Protein AF-A0A180GMJ9-F1 (afdb_monomer)

Mean predicted aligned error: 11.42 Å

Nearest PDB structures (foldseek):
  3j80-assembly1_R  TM=2.665E-01  e=9.545E+00  Kluyveromyces lactis
  8j07-assembly1_i8  TM=1.991E-01  e=8.159E+00  Homo sapiens

Foldseek 3Di:
DADDDDPVLLVLCCVQFFDPAFDDLLQAQVSLVVLLVVLCVLLVHDDDDFDAQDPCCNVSCNSTGATDPDPVSVVSDDDLVCLVPDDPPPDDPDDDDVLLLVLQCRRDVSPPNCNVPVVSNLVCCVVPVVSVNSVSVNSSSSVVSSVVSLVQLPDPSSVVSVVVVVVVVVPDPDPDPPPCPVVVVVNVVSSVVSVVVVVPPDDPPPD

Structure (mmCIF, N/CA/C/O backbone):
data_AF-A0A180GMJ9-F1
#
_entry.id   AF-A0A180GMJ9-F1
#
loop_
_atom_site.group_PDB
_atom_site.id
_atom_site.type_symbol
_atom_site.label_atom_id
_atom_site.label_alt_id
_atom_site.label_comp_id
_atom_site.label_asym_id
_atom_site.label_entity_id
_atom_site.label_seq_id
_atom_site.pdbx_PDB_ins_code
_atom_site.Cartn_x
_atom_site.Cartn_y
_atom_site.Cartn_z
_atom_site.occupancy
_atom_site.B_iso_or_equiv
_atom_site.auth_seq_id
_atom_site.auth_comp_id
_atom_site.auth_asym_id
_atom_site.auth_atom_id
_atom_site.pdbx_PDB_model_num
ATOM 1 N N . MET A 1 1 ? 15.245 8.000 6.117 1.00 43.88 1 MET A N 1
ATOM 2 C CA . MET A 1 1 ? 15.611 9.147 5.248 1.00 43.88 1 MET A CA 1
ATOM 3 C C . MET A 1 1 ? 14.418 9.435 4.360 1.00 43.88 1 MET A C 1
ATOM 5 O O . MET A 1 1 ? 13.845 8.477 3.860 1.00 43.88 1 MET A O 1
ATOM 9 N N . ALA A 1 2 ? 14.013 10.697 4.207 1.00 56.25 2 ALA A N 1
ATOM 10 C CA . ALA A 1 2 ? 12.934 11.041 3.284 1.00 56.25 2 ALA A CA 1
ATOM 11 C C . ALA A 1 2 ? 13.336 10.625 1.858 1.00 56.25 2 ALA A C 1
ATOM 13 O O . ALA A 1 2 ? 14.461 10.887 1.434 1.00 56.25 2 ALA A O 1
ATOM 14 N N . ILE A 1 3 ? 12.455 9.908 1.161 1.00 69.88 3 ILE A N 1
ATOM 15 C CA . ILE A 1 3 ? 12.673 9.534 -0.235 1.00 69.88 3 ILE A CA 1
ATOM 16 C C . ILE A 1 3 ? 12.395 10.784 -1.073 1.00 69.88 3 ILE A C 1
ATOM 18 O O . ILE A 1 3 ? 11.254 11.238 -1.140 1.00 69.88 3 ILE A O 1
ATOM 22 N N . ASP A 1 4 ? 13.431 11.343 -1.696 1.00 81.50 4 ASP A N 1
ATOM 23 C CA . ASP A 1 4 ? 13.271 12.461 -2.625 1.00 81.50 4 ASP A CA 1
ATOM 24 C C . ASP A 1 4 ? 12.783 11.949 -3.991 1.00 81.50 4 ASP A C 1
ATOM 26 O O . ASP A 1 4 ? 13.368 11.029 -4.585 1.00 81.50 4 ASP A O 1
ATOM 30 N N . TRP A 1 5 ? 11.699 12.565 -4.472 1.00 88.75 5 TRP A N 1
ATOM 31 C CA . TRP A 1 5 ? 11.017 12.254 -5.728 1.00 88.75 5 TRP A CA 1
ATOM 32 C C . TRP A 1 5 ? 11.150 13.415 -6.717 1.00 88.75 5 TRP A C 1
ATOM 34 O O . TRP A 1 5 ? 10.797 14.552 -6.401 1.00 88.75 5 TRP A O 1
ATOM 44 N N . SER A 1 6 ? 11.606 13.137 -7.936 1.00 89.81 6 SER A N 1
ATOM 45 C CA . SER A 1 6 ? 11.549 14.102 -9.037 1.00 89.81 6 SER A CA 1
ATOM 46 C C . SER A 1 6 ? 10.165 14.122 -9.691 1.00 89.81 6 SER A C 1
ATOM 48 O O . SER A 1 6 ? 9.411 13.144 -9.668 1.00 89.81 6 SER A O 1
ATOM 50 N N . LYS A 1 7 ? 9.822 15.254 -10.314 1.00 88.69 7 LYS A N 1
ATOM 51 C CA . LYS A 1 7 ? 8.554 15.395 -11.045 1.00 88.69 7 LYS A CA 1
ATOM 52 C C . LYS A 1 7 ? 8.497 14.429 -12.225 1.00 88.69 7 LYS A C 1
ATOM 54 O O . LYS A 1 7 ? 7.448 13.850 -12.492 1.00 88.69 7 LYS A O 1
ATOM 59 N N . GLU A 1 8 ? 9.620 14.239 -12.905 1.00 89.12 8 GLU A N 1
ATOM 60 C CA . GLU A 1 8 ? 9.762 13.358 -14.057 1.00 89.12 8 GLU A CA 1
ATOM 61 C C . GLU A 1 8 ? 9.526 11.892 -13.676 1.00 89.12 8 GLU A C 1
ATOM 63 O O . GLU A 1 8 ? 8.764 11.214 -14.365 1.00 89.12 8 GLU A O 1
ATOM 68 N N . GLU A 1 9 ? 10.097 11.422 -12.559 1.00 90.25 9 GLU A N 1
ATOM 69 C CA . GLU A 1 9 ? 9.842 10.074 -12.027 1.00 90.25 9 GLU A CA 1
ATOM 70 C C . GLU A 1 9 ? 8.346 9.864 -11.756 1.00 90.25 9 GLU A C 1
ATOM 72 O O . GLU A 1 9 ? 7.766 8.873 -12.199 1.00 90.25 9 GLU A O 1
ATOM 77 N N . ILE A 1 10 ? 7.690 10.822 -11.092 1.00 90.62 10 ILE A N 1
ATOM 78 C CA . ILE A 1 10 ? 6.253 10.741 -10.793 1.00 90.62 10 ILE A CA 1
ATOM 79 C C . ILE A 1 10 ? 5.420 10.699 -12.080 1.00 90.62 10 ILE A C 1
ATOM 81 O O . ILE A 1 10 ? 4.497 9.892 -12.190 1.00 90.62 10 ILE A O 1
ATOM 85 N N . ILE A 1 11 ? 5.730 11.540 -13.070 1.00 88.12 11 ILE A N 1
ATOM 86 C CA . ILE A 1 11 ? 5.011 11.564 -14.354 1.00 88.12 11 ILE A CA 1
ATOM 87 C C . ILE A 1 11 ? 5.156 10.222 -15.080 1.00 88.12 11 ILE A C 1
ATOM 89 O O . ILE A 1 11 ? 4.164 9.688 -15.581 1.00 88.12 11 ILE A O 1
ATOM 93 N N . GLN A 1 12 ? 6.367 9.661 -15.114 1.00 86.75 12 GLN A N 1
ATOM 94 C CA . GLN A 1 12 ? 6.623 8.358 -15.730 1.00 86.75 12 GLN A CA 1
ATOM 95 C C . GLN A 1 12 ? 5.847 7.246 -15.024 1.00 86.75 12 GLN A C 1
ATOM 97 O O . GLN A 1 12 ? 5.165 6.469 -15.691 1.00 86.75 12 GLN A O 1
ATOM 102 N N . LEU A 1 13 ? 5.884 7.207 -13.689 1.00 90.69 13 LEU A N 1
ATOM 103 C CA . LEU A 1 13 ? 5.136 6.225 -12.909 1.00 90.69 13 LEU A CA 1
ATOM 104 C C . LEU A 1 13 ? 3.632 6.354 -13.137 1.00 90.69 13 LEU A C 1
ATOM 106 O O . LEU A 1 13 ? 2.976 5.348 -13.374 1.00 90.69 13 LEU A O 1
ATOM 110 N N . ARG A 1 14 ? 3.072 7.568 -13.156 1.00 89.38 14 ARG A N 1
ATOM 111 C CA . ARG A 1 14 ? 1.637 7.765 -13.428 1.00 89.38 14 ARG A CA 1
ATOM 112 C C . ARG A 1 14 ? 1.247 7.273 -14.816 1.00 89.38 14 ARG A C 1
ATOM 114 O O . ARG A 1 14 ? 0.215 6.632 -14.966 1.00 89.38 14 ARG A O 1
ATOM 121 N N . ALA A 1 15 ? 2.085 7.516 -15.819 1.00 85.31 15 ALA A N 1
ATOM 122 C CA . ALA A 1 15 ? 1.828 7.083 -17.190 1.00 85.31 15 ALA A CA 1
ATOM 123 C C . ALA A 1 15 ? 1.861 5.555 -17.381 1.00 85.31 15 ALA A C 1
ATOM 125 O O . ALA A 1 15 ? 1.470 5.071 -18.447 1.00 85.31 15 ALA A O 1
ATOM 126 N N . VAL A 1 16 ? 2.381 4.810 -16.403 1.00 86.50 16 VAL A N 1
ATOM 127 C CA . VAL A 1 16 ? 2.528 3.351 -16.460 1.00 86.50 16 VAL A CA 1
ATOM 128 C C . VAL A 1 16 ? 1.632 2.656 -15.443 1.00 86.50 16 VAL A C 1
ATOM 130 O O . VAL A 1 16 ? 1.055 1.630 -15.759 1.00 86.50 16 VAL A O 1
ATOM 133 N N . LEU A 1 17 ? 1.493 3.196 -14.238 1.00 86.31 17 LEU A N 1
ATOM 134 C CA . LEU A 1 17 ? 0.881 2.502 -13.110 1.00 86.31 17 LEU A CA 1
ATOM 135 C C . LEU A 1 17 ? -0.504 3.013 -12.758 1.00 86.31 17 LEU A C 1
ATOM 137 O O . LEU A 1 17 ? -1.242 2.283 -12.120 1.00 86.31 17 LEU A O 1
ATOM 141 N N . LEU A 1 18 ? -0.889 4.222 -13.159 1.00 85.75 18 LEU A N 1
ATOM 142 C CA . LEU A 1 18 ? -2.161 4.784 -12.719 1.00 85.75 18 LEU A CA 1
ATOM 143 C C . LEU A 1 18 ? -3.306 4.302 -13.616 1.00 85.75 18 LEU A C 1
ATOM 145 O O . LEU A 1 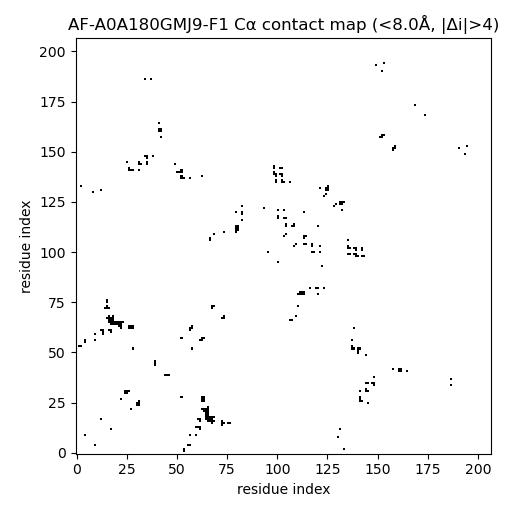18 ? -3.296 4.522 -14.829 1.00 85.75 18 LEU A O 1
ATOM 149 N N . THR A 1 19 ? -4.300 3.654 -13.015 1.00 83.88 19 THR A N 1
ATOM 150 C CA . THR A 1 19 ? -5.609 3.423 -13.638 1.00 83.88 19 THR A CA 1
ATOM 151 C C . THR A 1 19 ? -6.634 4.455 -13.157 1.00 83.88 19 THR A C 1
ATOM 153 O O . THR A 1 19 ? -6.334 5.285 -12.308 1.00 83.88 19 THR A O 1
ATOM 156 N N . GLN A 1 20 ? -7.841 4.439 -13.725 1.00 83.38 20 GLN A N 1
ATOM 157 C CA . GLN A 1 20 ? -8.950 5.319 -13.316 1.00 83.38 20 GLN A CA 1
ATOM 158 C C . GLN A 1 20 ? -9.836 4.710 -12.217 1.00 83.38 20 GLN A C 1
ATOM 160 O O . GLN A 1 20 ? -10.857 5.289 -11.866 1.00 83.38 20 GLN A O 1
ATOM 165 N N . ILE A 1 21 ? -9.481 3.524 -11.725 1.00 85.25 21 ILE A N 1
ATOM 166 C CA . ILE A 1 21 ? -10.222 2.803 -10.689 1.00 85.25 21 ILE A CA 1
ATOM 167 C C . ILE A 1 21 ? -9.501 3.020 -9.367 1.00 85.25 21 ILE A C 1
ATOM 169 O O . ILE A 1 21 ? -8.290 2.784 -9.287 1.00 85.25 21 ILE A O 1
ATOM 173 N N . ASP A 1 22 ? -10.251 3.470 -8.368 1.00 86.06 22 ASP A N 1
ATOM 174 C CA . ASP A 1 22 ? -9.745 3.680 -7.017 1.00 86.06 22 ASP A CA 1
ATOM 175 C C . ASP A 1 22 ? -9.206 2.370 -6.429 1.00 86.06 22 ASP A C 1
ATOM 177 O O . ASP A 1 22 ? -9.711 1.278 -6.707 1.00 86.06 22 ASP A O 1
ATOM 181 N N . ILE A 1 23 ? -8.157 2.490 -5.623 1.00 84.50 23 ILE A N 1
ATOM 182 C CA . ILE A 1 23 ? -7.614 1.382 -4.848 1.00 84.50 23 ILE A CA 1
ATOM 183 C C . ILE A 1 23 ? -8.636 0.930 -3.803 1.00 84.50 23 ILE A C 1
ATOM 185 O O . ILE A 1 23 ? -9.429 1.730 -3.302 1.00 84.50 23 ILE A O 1
ATOM 189 N N . LEU A 1 24 ? -8.616 -0.356 -3.449 1.00 81.69 24 LEU A N 1
ATOM 190 C CA . LEU A 1 24 ? -9.408 -0.840 -2.315 1.00 81.69 24 LEU A CA 1
ATOM 191 C C . LEU A 1 24 ? -9.092 -0.018 -1.054 1.00 81.69 24 LEU A C 1
ATOM 193 O O . LEU A 1 24 ? -7.946 0.371 -0.849 1.00 81.69 24 LEU A O 1
ATOM 197 N N . ALA A 1 25 ? -10.078 0.216 -0.184 1.00 76.31 25 ALA A N 1
ATOM 198 C CA . ALA A 1 25 ? -9.908 1.048 1.018 1.00 76.31 25 ALA A CA 1
ATOM 199 C C . ALA A 1 25 ? -8.761 0.566 1.937 1.00 76.31 25 ALA A C 1
ATOM 201 O O . ALA A 1 25 ? -8.101 1.353 2.611 1.00 76.31 25 ALA A O 1
ATOM 202 N N . ASP A 1 26 ? -8.470 -0.730 1.921 1.00 76.75 26 ASP A N 1
ATOM 203 C CA . ASP A 1 26 ? -7.354 -1.396 2.606 1.00 76.75 26 ASP A CA 1
ATOM 204 C C . ASP A 1 26 ? -6.009 -0.841 2.124 1.00 76.75 26 ASP A C 1
ATOM 206 O O . ASP A 1 26 ? -5.085 -0.625 2.908 1.00 76.75 26 ASP A O 1
ATOM 210 N N . TRP A 1 27 ? -5.977 -0.612 0.813 1.00 83.25 27 TRP A N 1
ATOM 211 C CA . TRP A 1 27 ? -4.981 0.003 -0.058 1.00 83.25 27 TRP A CA 1
ATOM 212 C C . TRP A 1 27 ? -4.624 1.444 0.251 1.00 83.25 27 TRP A C 1
ATOM 214 O O . TRP A 1 27 ? -3.486 1.889 0.086 1.00 83.25 27 TRP A O 1
ATOM 224 N N . ASP A 1 28 ? -5.651 2.194 0.628 1.00 87.50 28 ASP A N 1
ATOM 225 C CA . ASP A 1 28 ? -5.572 3.637 0.691 1.00 87.50 28 ASP A CA 1
ATOM 226 C C . ASP A 1 28 ? -4.932 4.093 2.003 1.00 87.50 28 ASP A C 1
ATOM 228 O O . ASP A 1 28 ? -5.338 3.716 3.108 1.00 87.50 28 ASP A O 1
ATOM 232 N N . TRP A 1 29 ? -3.928 4.959 1.871 1.00 89.88 29 TRP A N 1
ATOM 233 C CA . TRP A 1 29 ? -3.190 5.483 3.011 1.00 89.88 29 TRP A CA 1
ATOM 234 C C . TRP A 1 29 ? -4.083 6.237 3.998 1.00 89.88 29 TRP A C 1
ATOM 236 O O . TRP A 1 29 ? -3.945 6.055 5.206 1.00 89.88 29 TRP A O 1
ATOM 246 N N . ASN A 1 30 ? -4.991 7.085 3.510 1.00 87.94 30 ASN A N 1
ATOM 247 C CA . ASN A 1 30 ? -5.803 7.926 4.387 1.00 87.94 30 ASN A CA 1
ATOM 248 C C . ASN A 1 30 ? -6.784 7.080 5.196 1.00 87.94 30 ASN A C 1
ATOM 250 O O . ASN A 1 30 ? -6.973 7.339 6.385 1.00 87.94 30 ASN A O 1
ATOM 254 N N . HIS A 1 31 ? -7.343 6.041 4.578 1.00 86.38 31 HIS A N 1
ATOM 255 C CA . HIS A 1 31 ? -8.176 5.064 5.270 1.00 86.38 31 HIS A CA 1
ATOM 256 C C . HIS A 1 31 ? -7.359 4.277 6.299 1.00 86.38 31 HIS A C 1
ATOM 258 O O . HIS A 1 31 ? -7.722 4.268 7.469 1.00 86.38 31 HIS A O 1
ATOM 264 N N . ALA A 1 32 ? -6.203 3.716 5.924 1.00 88.00 32 ALA A N 1
ATOM 265 C CA . ALA A 1 32 ? -5.348 2.973 6.857 1.00 88.00 32 ALA A CA 1
ATOM 266 C C . ALA A 1 32 ? -4.937 3.816 8.074 1.00 88.00 32 ALA A C 1
ATOM 268 O O . ALA A 1 32 ? -4.985 3.357 9.217 1.00 88.00 32 ALA A O 1
ATOM 269 N N . LYS A 1 33 ? -4.596 5.083 7.825 1.00 88.56 33 LYS A N 1
ATOM 270 C CA . LYS A 1 33 ? -4.273 6.082 8.843 1.00 88.56 33 LYS A CA 1
ATOM 271 C C . LYS A 1 33 ? -5.444 6.332 9.794 1.00 88.56 33 LYS A C 1
ATOM 273 O O . LYS A 1 33 ? -5.260 6.386 11.012 1.00 88.56 33 LYS A O 1
ATOM 278 N N . GLN A 1 34 ? -6.639 6.521 9.239 1.00 86.31 34 GLN A N 1
ATOM 279 C CA . GLN A 1 34 ? -7.854 6.771 10.005 1.00 86.31 34 GLN A CA 1
ATOM 280 C C . GLN A 1 34 ? -8.246 5.553 10.845 1.00 86.31 34 GLN A C 1
ATOM 282 O O . GLN A 1 34 ? -8.572 5.714 12.020 1.00 86.31 34 GLN A O 1
ATOM 287 N N . ASP A 1 35 ? -8.152 4.357 10.275 1.00 85.19 35 ASP A N 1
ATOM 288 C CA . ASP A 1 35 ? -8.502 3.105 10.940 1.00 85.19 35 ASP A CA 1
ATOM 289 C C . ASP A 1 35 ? -7.583 2.843 12.136 1.00 85.19 35 ASP A C 1
ATOM 291 O O . ASP A 1 35 ? -8.062 2.592 13.242 1.00 85.19 35 ASP A O 1
ATOM 295 N N . LEU A 1 36 ? -6.266 3.008 11.957 1.00 86.25 36 LEU A N 1
ATOM 296 C CA . LEU A 1 36 ? -5.302 2.879 13.052 1.00 86.25 36 LEU A CA 1
ATOM 297 C C . LEU A 1 36 ? -5.574 3.898 14.161 1.00 86.25 36 LEU A C 1
ATOM 299 O O . LEU A 1 36 ? -5.488 3.555 15.337 1.00 86.25 36 LEU A O 1
ATOM 303 N N . LYS A 1 37 ? -5.933 5.138 13.806 1.00 84.69 37 LYS A N 1
ATOM 304 C CA . LYS A 1 37 ? -6.292 6.164 14.791 1.00 84.69 37 LYS A CA 1
ATOM 305 C C . LYS A 1 37 ? -7.530 5.764 15.596 1.00 84.69 37 LYS A C 1
ATOM 307 O O . LYS A 1 37 ? -7.500 5.847 16.816 1.00 84.69 37 LYS A O 1
ATOM 312 N N . ILE A 1 38 ? -8.595 5.320 14.928 1.00 82.69 38 ILE A N 1
ATOM 313 C CA . ILE A 1 38 ? -9.835 4.901 15.596 1.00 82.69 38 ILE A CA 1
ATOM 314 C C . ILE A 1 38 ? -9.553 3.748 16.564 1.00 82.69 38 ILE A C 1
ATOM 316 O O . ILE A 1 38 ? -9.971 3.796 17.719 1.00 82.69 38 ILE A O 1
ATOM 320 N N . ILE A 1 39 ? -8.809 2.736 16.117 1.00 82.12 39 ILE A N 1
ATOM 321 C CA . ILE A 1 39 ? -8.465 1.575 16.946 1.00 82.12 39 ILE A CA 1
ATOM 322 C C . ILE A 1 39 ? -7.599 1.992 18.135 1.00 82.12 39 ILE A C 1
ATOM 324 O O . ILE A 1 39 ? -7.856 1.566 19.259 1.00 82.12 39 ILE A O 1
ATOM 328 N N . ALA A 1 40 ? -6.607 2.853 17.912 1.00 84.81 40 ALA A N 1
ATOM 329 C CA . ALA A 1 40 ? -5.770 3.384 18.978 1.00 84.81 40 ALA A CA 1
ATOM 330 C C . ALA A 1 40 ? -6.583 4.132 20.038 1.00 84.81 40 ALA A C 1
ATOM 332 O O . ALA A 1 40 ? -6.372 3.911 21.228 1.00 84.81 40 ALA A O 1
ATOM 333 N N . ASP A 1 41 ? -7.528 4.971 19.607 1.00 82.44 41 ASP A N 1
ATOM 334 C CA . ASP A 1 41 ? -8.388 5.746 20.498 1.00 82.44 41 ASP A CA 1
ATOM 335 C C . ASP A 1 41 ? -9.283 4.819 21.344 1.00 82.44 41 ASP A C 1
ATOM 337 O O . ASP A 1 41 ? -9.361 4.990 22.560 1.00 82.44 41 ASP A O 1
ATOM 341 N N . ILE A 1 42 ? -9.904 3.795 20.738 1.00 78.25 42 ILE A N 1
ATOM 342 C CA . ILE A 1 42 ? -10.760 2.830 21.459 1.00 78.25 42 ILE A CA 1
ATOM 343 C C . ILE A 1 42 ? -9.951 1.996 22.460 1.00 78.25 42 ILE A C 1
ATOM 345 O O . ILE A 1 42 ? -10.410 1.723 23.570 1.00 78.25 42 ILE A O 1
ATOM 349 N N . LEU A 1 43 ? -8.745 1.580 22.074 1.00 80.62 43 LEU A N 1
ATOM 350 C CA . LEU A 1 43 ? -7.869 0.766 22.915 1.00 80.62 43 LEU A CA 1
ATOM 351 C C . LEU A 1 43 ? -7.044 1.598 23.911 1.00 80.62 43 LEU A C 1
ATOM 353 O O . LEU A 1 43 ? -6.273 1.024 24.679 1.00 80.62 43 LEU A O 1
ATOM 357 N N . GLU A 1 44 ? -7.202 2.927 23.915 1.00 82.56 44 GLU A N 1
ATOM 358 C CA . GLU A 1 44 ? -6.419 3.875 24.720 1.00 82.56 44 GLU A CA 1
ATOM 359 C C . GLU A 1 44 ? -4.897 3.708 24.520 1.00 82.56 44 GLU A C 1
ATOM 361 O O . GLU A 1 44 ? -4.087 3.897 25.433 1.00 82.56 44 GLU A O 1
ATOM 366 N N . LEU A 1 45 ? -4.494 3.341 23.302 1.00 81.12 45 LEU A N 1
ATOM 367 C CA . LEU A 1 45 ? -3.106 3.092 22.942 1.00 81.12 45 LEU A CA 1
ATOM 368 C C . LEU A 1 45 ? -2.428 4.367 22.455 1.00 81.12 45 LEU A C 1
ATOM 370 O O . LEU A 1 45 ? -2.924 5.097 21.598 1.00 81.12 45 LEU A O 1
ATOM 374 N N . LYS A 1 46 ? -1.205 4.583 22.938 1.00 79.56 46 LYS A 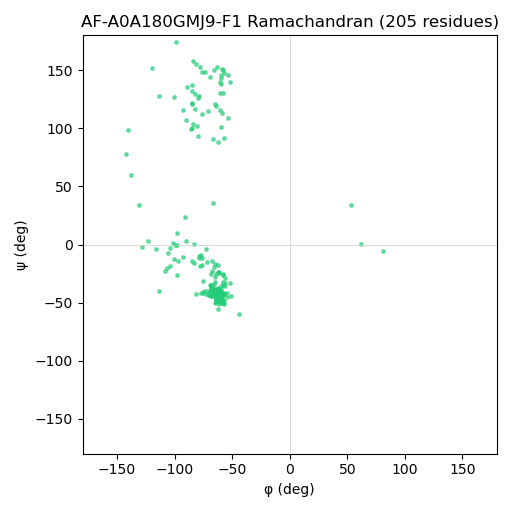N 1
ATOM 375 C CA . LYS A 1 46 ? -0.277 5.514 22.299 1.00 79.56 46 LYS A CA 1
ATOM 376 C C . LYS A 1 46 ? 0.425 4.782 21.167 1.00 79.56 46 LYS A C 1
ATOM 378 O O . LYS A 1 46 ? 1.326 3.988 21.416 1.00 79.56 46 LYS A O 1
ATOM 383 N N . VAL A 1 47 ? 0.007 5.053 19.939 1.00 72.75 47 VAL A N 1
ATOM 384 C CA . VAL A 1 47 ? 0.704 4.557 18.751 1.00 72.75 47 VAL A CA 1
ATOM 385 C C . VAL A 1 47 ? 1.916 5.446 18.503 1.00 72.75 47 VAL A C 1
ATOM 387 O O . VAL A 1 47 ? 1.795 6.672 18.443 1.00 72.75 47 VAL A O 1
ATOM 390 N N . GLU A 1 48 ? 3.093 4.833 18.399 1.00 73.44 48 GLU A N 1
ATOM 391 C CA . GLU A 1 48 ? 4.300 5.539 17.976 1.00 73.44 48 GLU A CA 1
ATOM 392 C C . GLU A 1 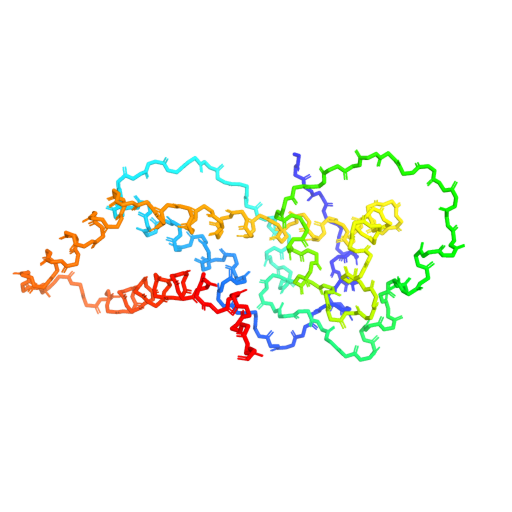48 ? 4.106 6.150 16.578 1.00 73.44 48 GLU A C 1
ATOM 394 O O . GLU A 1 48 ? 3.335 5.625 15.772 1.00 73.44 48 GLU A O 1
ATOM 399 N N . PRO A 1 49 ? 4.781 7.267 16.260 1.00 69.88 49 PRO A N 1
ATOM 400 C CA . PRO A 1 49 ? 4.687 7.855 14.932 1.00 69.88 49 PRO A CA 1
ATOM 401 C C . PRO A 1 49 ? 5.144 6.843 13.872 1.00 69.88 49 PRO A C 1
ATOM 403 O O . PRO A 1 49 ? 6.315 6.476 13.807 1.00 69.88 49 PRO A O 1
ATOM 406 N N . TYR A 1 50 ? 4.205 6.396 13.040 1.00 76.88 50 TYR A N 1
ATOM 407 C CA . TYR A 1 50 ? 4.486 5.559 11.879 1.00 76.88 50 TYR A CA 1
ATOM 408 C C . TYR A 1 50 ? 5.037 6.407 10.731 1.00 76.88 50 TYR A C 1
ATOM 410 O O . TYR A 1 50 ? 4.745 7.599 10.602 1.00 76.88 50 TYR A O 1
ATOM 418 N N . GLU A 1 51 ? 5.840 5.787 9.868 1.00 85.50 51 GLU A N 1
ATOM 419 C CA . GLU A 1 51 ? 6.352 6.469 8.684 1.00 85.50 51 GLU A CA 1
ATOM 420 C C . GLU A 1 51 ? 5.227 6.688 7.674 1.00 85.50 51 GLU A C 1
ATOM 422 O O . GLU A 1 51 ? 4.691 5.738 7.106 1.00 85.50 51 GLU A O 1
ATOM 427 N N . GLU A 1 52 ? 4.888 7.949 7.416 1.00 89.69 52 GLU A N 1
ATOM 428 C CA . GLU A 1 52 ? 3.934 8.287 6.363 1.00 89.69 52 GLU A CA 1
ATOM 429 C C . GLU A 1 52 ? 4.598 8.182 4.978 1.00 89.69 52 GLU A C 1
ATOM 431 O O . GLU A 1 52 ? 5.811 8.430 4.832 1.00 89.69 52 GLU A O 1
ATOM 436 N N . PRO A 1 53 ? 3.837 7.824 3.928 1.00 90.81 53 PRO A N 1
ATOM 437 C CA . PRO A 1 53 ? 4.310 7.974 2.567 1.00 90.81 53 PRO A CA 1
ATOM 438 C C . PRO A 1 53 ? 4.670 9.431 2.266 1.00 90.81 53 PRO A C 1
ATOM 440 O O . PRO A 1 53 ? 4.107 10.361 2.850 1.00 90.81 53 PRO A O 1
ATOM 443 N N . SER A 1 54 ? 5.630 9.654 1.370 1.00 90.75 54 SER A N 1
ATOM 444 C CA . SER A 1 54 ? 6.069 11.021 1.073 1.00 90.75 54 SER A CA 1
ATOM 445 C C . SER A 1 54 ? 4.918 11.902 0.540 1.00 90.75 54 SER A C 1
ATOM 447 O O . SER A 1 54 ? 4.097 11.439 -0.259 1.00 90.75 54 SER A O 1
ATOM 449 N N . PRO A 1 55 ? 4.865 13.204 0.898 1.00 89.12 55 PRO A N 1
ATOM 450 C CA . PRO A 1 55 ? 3.793 14.102 0.448 1.00 89.12 55 PRO A CA 1
ATOM 451 C C . PRO A 1 55 ? 3.669 14.205 -1.080 1.00 89.12 55 PRO A C 1
ATOM 453 O O . PRO A 1 55 ? 2.573 14.374 -1.619 1.00 89.12 55 PRO A O 1
ATOM 456 N N . LEU A 1 56 ? 4.794 14.086 -1.793 1.00 89.88 56 LEU A N 1
ATOM 457 C CA . LEU A 1 56 ? 4.825 14.086 -3.256 1.00 89.88 56 LEU A CA 1
ATOM 458 C C . LEU A 1 56 ? 4.112 12.862 -3.839 1.00 89.88 56 LEU A C 1
ATOM 460 O O . LEU A 1 56 ? 3.358 13.001 -4.798 1.00 89.88 56 LEU A O 1
ATOM 464 N N . ILE A 1 57 ? 4.298 11.683 -3.245 1.00 90.50 57 ILE A N 1
ATOM 465 C CA . ILE A 1 57 ? 3.606 10.472 -3.685 1.00 90.50 57 ILE A CA 1
ATOM 466 C C . ILE A 1 57 ? 2.129 10.507 -3.302 1.00 90.50 57 ILE A C 1
ATOM 468 O O . ILE A 1 57 ? 1.294 10.219 -4.160 1.00 90.50 57 ILE A O 1
ATOM 472 N N . LEU A 1 58 ? 1.788 10.953 -2.091 1.00 89.25 58 LEU A N 1
ATOM 473 C CA . LEU A 1 58 ? 0.390 11.100 -1.669 1.00 89.25 58 LEU A CA 1
ATOM 474 C C . LEU A 1 58 ? -0.399 12.033 -2.601 1.00 89.25 58 LEU A C 1
ATOM 476 O O . LEU A 1 58 ? -1.505 11.708 -3.019 1.00 89.25 58 LEU A O 1
ATOM 480 N N . SER A 1 59 ? 0.192 13.162 -2.999 1.00 88.81 59 SER A N 1
ATOM 481 C CA . SER A 1 59 ? -0.447 14.119 -3.918 1.00 88.81 59 SER A CA 1
ATOM 482 C C . SER A 1 59 ? -0.392 13.712 -5.398 1.00 88.81 59 SER A C 1
ATOM 484 O O . SER A 1 59 ? -1.083 14.303 -6.229 1.00 88.81 59 SER A O 1
ATOM 486 N N . SER A 1 60 ? 0.400 12.698 -5.759 1.00 89.12 60 SER A N 1
ATOM 487 C CA . SER A 1 60 ? 0.537 12.246 -7.150 1.00 89.12 60 SER A CA 1
ATOM 488 C C . SER A 1 60 ? -0.653 11.426 -7.662 1.00 89.12 60 SER A C 1
ATOM 490 O O . SER A 1 60 ? -0.798 11.252 -8.873 1.00 89.12 60 SER A O 1
ATOM 492 N N . GLY A 1 61 ? -1.479 10.897 -6.755 1.00 87.06 61 GLY A N 1
ATOM 493 C CA . GLY A 1 61 ? -2.538 9.932 -7.052 1.00 87.06 61 GLY A CA 1
ATOM 494 C C . GLY A 1 61 ? -2.051 8.486 -7.198 1.00 87.06 61 GLY A C 1
ATOM 495 O O . GLY A 1 61 ? -2.875 7.588 -7.293 1.00 87.06 61 GLY A O 1
ATOM 496 N N . LEU A 1 62 ? -0.739 8.215 -7.173 1.00 88.62 62 LEU A N 1
ATOM 497 C CA . LEU A 1 62 ? -0.212 6.848 -7.308 1.00 88.62 62 LEU A CA 1
ATOM 498 C C . LEU A 1 62 ? -0.674 5.897 -6.198 1.00 88.62 62 LEU A C 1
ATOM 500 O O . LEU A 1 62 ? -0.688 4.702 -6.440 1.00 88.62 62 LEU A O 1
ATOM 504 N N . MET A 1 63 ? -1.046 6.408 -5.020 1.00 88.12 63 MET A N 1
ATOM 505 C CA . MET A 1 63 ? -1.532 5.607 -3.884 1.00 88.12 63 MET A CA 1
ATOM 506 C C . MET A 1 63 ? -3.057 5.556 -3.763 1.00 88.12 63 MET A C 1
ATOM 508 O O . MET A 1 63 ? -3.566 4.943 -2.835 1.00 88.12 63 MET A O 1
ATOM 512 N N . THR A 1 64 ? -3.777 6.225 -4.663 1.00 88.12 64 THR A N 1
ATOM 513 C CA . THR A 1 64 ? -5.245 6.319 -4.623 1.00 88.12 64 THR A CA 1
ATOM 514 C C . THR A 1 64 ? -5.895 5.419 -5.668 1.00 88.12 64 THR A C 1
ATOM 516 O O . THR A 1 64 ? -7.066 5.091 -5.541 1.00 88.12 64 THR A O 1
ATOM 519 N N . PHE A 1 65 ? -5.145 4.991 -6.685 1.00 86.94 65 PHE A N 1
ATOM 520 C CA . PHE A 1 65 ? -5.648 4.172 -7.784 1.00 86.94 65 PHE A CA 1
ATOM 521 C C . PHE A 1 65 ? -4.926 2.827 -7.857 1.00 86.94 65 PHE A C 1
ATOM 523 O O . PHE A 1 65 ? -3.751 2.717 -7.506 1.00 86.94 65 PHE A O 1
ATOM 530 N N . GLU A 1 66 ? -5.623 1.815 -8.368 1.00 85.94 66 GLU A N 1
ATOM 531 C CA . GLU A 1 66 ? -5.043 0.495 -8.625 1.00 85.94 66 GLU A CA 1
ATOM 532 C C . GLU A 1 66 ? -3.910 0.551 -9.680 1.00 85.94 66 GLU A C 1
ATOM 534 O O . GLU A 1 66 ? -3.933 1.386 -10.597 1.00 85.94 66 GLU A O 1
ATOM 539 N N . PRO A 1 67 ? -2.939 -0.382 -9.631 1.00 86.31 67 PRO A N 1
ATOM 540 C CA . PRO A 1 67 ? -1.953 -0.551 -10.689 1.00 86.31 67 PRO A CA 1
ATOM 541 C C . PRO A 1 67 ? -2.614 -0.844 -12.043 1.00 86.31 67 PRO A C 1
ATOM 543 O O . PRO A 1 67 ? -3.445 -1.747 -12.179 1.00 86.31 67 PRO A O 1
ATOM 546 N N . SER A 1 68 ? -2.214 -0.113 -13.082 1.00 88.25 68 SER A N 1
ATOM 547 C CA . SER A 1 68 ? -2.712 -0.306 -14.443 1.00 88.25 68 SER A CA 1
ATOM 548 C C . SER A 1 68 ? -2.303 -1.670 -14.988 1.00 88.25 68 SER A C 1
ATOM 550 O O . SER A 1 68 ? -1.123 -1.975 -15.154 1.00 88.25 68 SER A O 1
ATOM 552 N N . ARG A 1 69 ? -3.307 -2.476 -15.342 1.00 87.50 69 ARG A N 1
ATOM 553 C CA . ARG A 1 69 ? -3.131 -3.824 -15.911 1.00 87.50 69 ARG A CA 1
ATOM 554 C C . ARG A 1 69 ? -3.233 -3.846 -17.437 1.00 87.50 69 ARG A C 1
ATOM 556 O O . ARG A 1 69 ? -3.350 -4.910 -18.038 1.00 87.50 69 ARG A O 1
ATOM 563 N N . SER A 1 70 ? -3.255 -2.678 -18.081 1.00 87.94 70 SER A N 1
ATOM 564 C CA . SER A 1 70 ? -3.351 -2.605 -19.541 1.00 87.94 70 SER A CA 1
ATOM 565 C C . SER A 1 70 ? -2.063 -3.111 -20.198 1.00 87.94 70 SER A C 1
ATOM 567 O O . SER A 1 70 ? -0.963 -2.848 -19.713 1.00 87.94 70 SER A O 1
ATOM 569 N N . ALA A 1 71 ? -2.175 -3.781 -21.348 1.00 86.12 71 ALA A N 1
ATOM 570 C CA . ALA A 1 71 ? -1.004 -4.270 -22.081 1.00 86.12 71 ALA A CA 1
ATOM 571 C C . ALA A 1 71 ? -0.034 -3.132 -22.465 1.00 86.12 71 ALA A C 1
ATOM 573 O O . ALA A 1 71 ? 1.184 -3.303 -22.444 1.00 86.12 71 ALA A O 1
ATOM 574 N N . GLN A 1 72 ? -0.569 -1.943 -22.770 1.00 86.62 72 GLN A N 1
ATOM 575 C CA . GLN A 1 72 ? 0.232 -0.758 -23.083 1.00 86.62 72 GLN A CA 1
ATOM 576 C C . GLN A 1 72 ? 1.051 -0.288 -21.874 1.00 86.62 72 GLN A C 1
ATOM 578 O O . GLN A 1 72 ? 2.239 -0.008 -22.027 1.00 86.62 72 GLN A O 1
ATOM 583 N N . ALA A 1 73 ? 0.448 -0.237 -20.684 1.00 85.50 73 ALA A N 1
ATOM 584 C CA . ALA A 1 73 ? 1.154 0.056 -19.439 1.00 85.50 73 ALA A CA 1
ATOM 585 C C . ALA A 1 73 ? 2.230 -0.999 -19.153 1.00 85.50 73 ALA A C 1
ATOM 587 O O . ALA A 1 73 ? 3.400 -0.667 -18.985 1.00 85.50 73 ALA A O 1
ATOM 588 N N . GLN A 1 74 ? 1.854 -2.276 -19.201 1.00 83.81 74 GLN A N 1
ATOM 589 C CA . GLN A 1 74 ? 2.754 -3.393 -18.915 1.00 83.81 74 GLN A CA 1
ATOM 590 C C . GLN A 1 74 ? 3.964 -3.439 -19.850 1.00 83.81 74 GLN A C 1
ATOM 592 O O . GLN A 1 74 ? 5.064 -3.738 -19.403 1.00 83.81 74 GLN A O 1
ATOM 597 N N . SER A 1 75 ? 3.810 -3.069 -21.126 1.00 84.88 75 SER A N 1
ATOM 598 C CA . SER A 1 75 ? 4.934 -3.011 -22.073 1.00 84.88 75 SER A CA 1
ATOM 599 C C . SER A 1 75 ? 6.030 -2.003 -21.699 1.00 84.88 75 SER A C 1
ATOM 601 O O . SER A 1 75 ? 7.138 -2.085 -22.227 1.00 84.88 75 SER A O 1
ATOM 603 N N . ARG A 1 76 ? 5.724 -1.050 -20.808 1.00 85.94 76 ARG A N 1
ATOM 604 C CA . ARG A 1 76 ? 6.663 -0.043 -20.295 1.00 85.94 76 ARG A CA 1
ATOM 605 C C . ARG A 1 76 ? 7.345 -0.483 -18.999 1.00 85.94 76 ARG A C 1
ATOM 607 O O . ARG A 1 76 ? 8.280 0.184 -18.566 1.00 85.94 76 ARG A O 1
ATOM 614 N N . LEU A 1 77 ? 6.878 -1.570 -18.382 1.00 86.50 77 LEU A N 1
ATOM 615 C CA . LEU A 1 77 ? 7.493 -2.150 -17.194 1.00 86.50 77 LEU A CA 1
ATOM 616 C C . LEU A 1 77 ? 8.655 -3.081 -17.569 1.00 86.50 77 LEU A C 1
ATOM 618 O O . LEU A 1 77 ? 8.724 -3.578 -18.699 1.00 86.50 77 LEU A O 1
ATOM 622 N N . PRO A 1 78 ? 9.587 -3.330 -16.631 1.00 83.94 78 PRO A N 1
ATOM 623 C CA . PRO A 1 78 ? 10.657 -4.295 -16.830 1.00 83.94 78 PRO A CA 1
ATOM 624 C C . PRO A 1 78 ? 10.119 -5.689 -17.161 1.00 83.94 78 PRO A C 1
ATOM 626 O O . PRO A 1 78 ? 9.075 -6.116 -16.672 1.00 83.94 78 PRO A O 1
ATOM 629 N N . ARG A 1 79 ? 10.873 -6.422 -17.979 1.00 81.25 79 ARG A N 1
ATOM 630 C CA . ARG A 1 79 ? 10.578 -7.814 -18.325 1.00 81.25 79 ARG A CA 1
ATOM 631 C C . ARG A 1 79 ? 11.054 -8.748 -17.212 1.00 81.25 79 ARG A C 1
ATOM 633 O O . ARG A 1 79 ? 12.250 -9.009 -17.094 1.00 81.25 79 ARG A O 1
ATOM 640 N N . PHE A 1 80 ? 10.123 -9.220 -16.383 1.00 79.94 80 PHE A N 1
ATOM 641 C CA . PHE A 1 80 ? 10.409 -10.090 -15.231 1.00 79.94 80 PHE A CA 1
ATOM 642 C C . PHE A 1 80 ? 10.547 -11.578 -15.594 1.00 79.94 80 PHE A C 1
ATOM 644 O O . PHE A 1 80 ? 11.124 -12.354 -14.839 1.00 79.94 80 PHE A O 1
ATOM 651 N N . ASP A 1 81 ? 10.095 -11.970 -16.784 1.00 68.50 81 ASP A N 1
ATOM 652 C CA . ASP A 1 81 ? 10.275 -13.294 -17.392 1.00 68.50 81 ASP A CA 1
ATOM 653 C C . ASP A 1 81 ? 11.744 -13.612 -17.732 1.00 68.50 81 ASP A C 1
ATOM 655 O O . ASP A 1 81 ? 12.117 -14.774 -17.885 1.00 68.50 81 ASP A O 1
ATOM 659 N N . GLN A 1 82 ? 12.600 -12.588 -17.820 1.00 60.22 82 GLN A N 1
ATOM 660 C CA . GLN A 1 82 ? 14.018 -12.723 -18.168 1.00 60.22 82 GLN A CA 1
ATOM 661 C C . GLN A 1 82 ? 14.965 -12.695 -16.962 1.00 60.22 82 GLN A C 1
ATOM 663 O O . GLN A 1 82 ? 16.178 -12.832 -17.146 1.00 60.22 82 GLN A O 1
ATOM 668 N N . ALA A 1 83 ? 14.447 -12.544 -15.737 1.00 55.78 83 ALA A N 1
ATOM 669 C CA . ALA A 1 83 ? 15.266 -12.394 -14.532 1.00 55.78 83 ALA A CA 1
ATOM 670 C C . ALA A 1 83 ? 16.226 -13.579 -14.294 1.00 55.78 83 ALA A C 1
ATOM 672 O O . ALA A 1 83 ? 17.303 -13.397 -13.723 1.00 55.78 83 ALA A O 1
ATOM 673 N N . ASP A 1 84 ? 15.888 -14.773 -14.793 1.00 51.88 84 ASP A N 1
ATOM 674 C CA . ASP A 1 84 ? 16.751 -15.956 -14.708 1.00 51.88 84 ASP A CA 1
ATOM 675 C C . ASP A 1 84 ? 17.903 -15.979 -15.731 1.00 51.88 84 ASP A C 1
ATOM 677 O O . ASP A 1 84 ? 18.884 -16.695 -15.522 1.00 51.88 84 ASP A O 1
ATOM 681 N N . GLN A 1 85 ? 17.851 -15.197 -16.816 1.00 52.72 85 GLN A N 1
ATOM 682 C CA . GLN A 1 85 ? 18.814 -15.334 -17.918 1.00 52.72 85 GLN A CA 1
ATOM 683 C C . GLN A 1 85 ? 19.984 -14.343 -17.871 1.00 52.72 85 GLN A C 1
ATOM 685 O O . GLN A 1 85 ? 21.060 -14.657 -18.384 1.00 52.72 85 GLN A O 1
ATOM 690 N N . THR A 1 86 ? 19.839 -13.167 -17.251 1.00 49.38 86 THR A N 1
ATOM 691 C CA . THR A 1 86 ? 20.789 -12.063 -17.498 1.00 49.38 86 THR A CA 1
ATOM 692 C C . THR A 1 86 ? 21.804 -1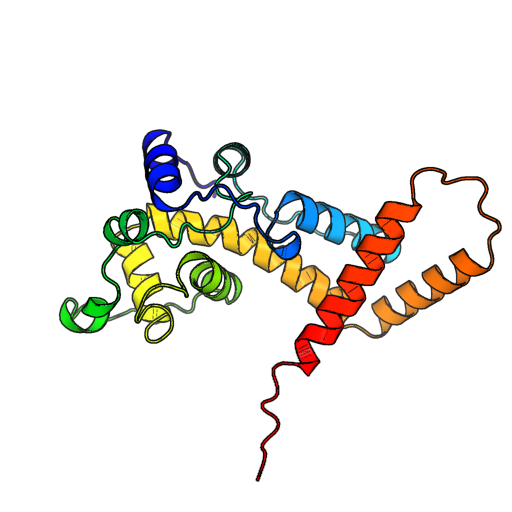1.746 -16.405 1.00 49.38 86 THR A C 1
ATOM 694 O O . THR A 1 86 ? 22.704 -10.950 -16.678 1.00 49.38 86 THR A O 1
ATOM 697 N N . ARG A 1 87 ? 21.778 -12.328 -15.193 1.00 51.44 87 ARG A N 1
ATOM 698 C CA . ARG A 1 87 ? 22.749 -11.917 -14.151 1.00 51.44 87 ARG A CA 1
ATOM 699 C C . ARG A 1 87 ? 23.316 -13.041 -13.291 1.00 51.44 87 ARG A C 1
ATOM 701 O O . ARG A 1 87 ? 22.824 -13.353 -12.217 1.00 51.44 87 ARG A O 1
ATOM 708 N N . ARG A 1 88 ? 24.524 -13.476 -13.669 1.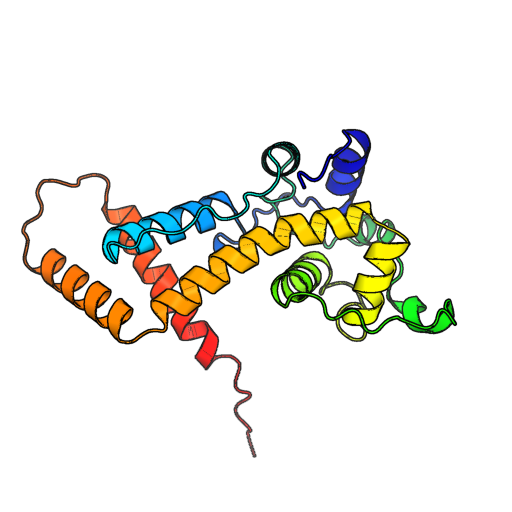00 47.25 88 ARG A N 1
ATOM 709 C CA . ARG A 1 88 ? 25.538 -14.090 -12.785 1.00 47.25 88 ARG A CA 1
ATOM 710 C C . ARG A 1 88 ? 26.097 -13.099 -11.738 1.00 47.25 88 ARG A C 1
ATOM 712 O O . ARG A 1 88 ? 27.292 -13.119 -11.449 1.00 47.25 88 ARG A O 1
ATOM 719 N N . ARG A 1 89 ? 25.293 -12.179 -11.192 1.00 54.91 89 ARG A N 1
ATOM 720 C CA . ARG A 1 89 ? 25.722 -11.377 -10.036 1.00 54.91 89 ARG A CA 1
ATOM 721 C C . ARG A 1 89 ? 25.418 -12.209 -8.798 1.00 54.91 89 ARG A C 1
ATOM 723 O O . ARG A 1 89 ? 24.275 -12.606 -8.603 1.00 54.91 89 ARG A O 1
ATOM 730 N N . ARG A 1 90 ? 26.441 -12.527 -7.998 1.00 54.66 90 ARG A N 1
ATOM 731 C CA . ARG A 1 90 ? 26.255 -13.170 -6.689 1.00 54.66 90 ARG A CA 1
ATOM 732 C C . ARG A 1 90 ? 25.273 -12.305 -5.896 1.00 54.66 90 ARG A C 1
ATOM 734 O O . ARG A 1 90 ? 25.624 -11.184 -5.541 1.00 54.66 90 ARG A O 1
ATOM 741 N N . ARG A 1 91 ? 24.048 -12.796 -5.692 1.00 57.12 91 ARG A N 1
ATOM 742 C CA . ARG A 1 91 ? 23.038 -12.122 -4.873 1.00 57.12 91 ARG A CA 1
ATOM 743 C C . ARG A 1 91 ? 23.590 -12.097 -3.440 1.00 57.12 91 ARG A C 1
ATOM 745 O O . ARG A 1 91 ? 23.854 -13.179 -2.908 1.00 57.12 91 ARG A O 1
ATOM 752 N N . PRO A 1 92 ? 23.822 -10.934 -2.809 1.00 58.41 92 PRO A N 1
ATOM 753 C CA . PRO A 1 92 ? 23.890 -10.915 -1.355 1.00 58.41 92 PRO A CA 1
ATOM 754 C C . PRO A 1 92 ? 22.533 -11.408 -0.843 1.00 58.41 92 PRO A C 1
ATOM 756 O O . PRO A 1 92 ? 21.510 -11.105 -1.449 1.00 58.41 92 PRO A O 1
ATOM 759 N N . LYS A 1 93 ? 22.497 -12.221 0.213 1.00 63.69 93 LYS A N 1
ATOM 760 C CA . LYS A 1 93 ? 21.224 -12.637 0.809 1.00 63.69 93 LYS A CA 1
ATOM 761 C C . LYS A 1 93 ? 20.579 -11.390 1.428 1.00 63.69 93 LYS A C 1
ATOM 763 O O . LYS A 1 93 ? 20.934 -11.005 2.534 1.00 63.69 93 LYS A O 1
ATOM 768 N N . VAL A 1 94 ? 19.762 -10.691 0.643 1.00 71.25 94 VAL A N 1
ATOM 769 C CA . VAL A 1 94 ? 18.993 -9.529 1.084 1.00 71.25 94 VAL A CA 1
ATOM 770 C C . VAL A 1 94 ? 17.663 -10.069 1.575 1.00 71.25 94 VAL A C 1
ATOM 772 O O . VAL A 1 94 ? 16.853 -10.524 0.767 1.00 71.25 94 VAL A O 1
ATOM 775 N N . ASP A 1 95 ? 17.488 -10.061 2.891 1.00 82.50 95 ASP A N 1
ATOM 776 C CA . ASP A 1 95 ? 16.222 -10.391 3.532 1.00 82.50 95 ASP A CA 1
ATOM 777 C C . ASP A 1 95 ? 15.382 -9.103 3.560 1.00 82.50 95 ASP A C 1
ATOM 779 O O . ASP A 1 95 ? 15.635 -8.196 4.356 1.00 82.50 95 ASP A O 1
ATOM 783 N N . TYR A 1 96 ? 14.442 -8.980 2.618 1.00 86.62 96 TYR A N 1
ATOM 784 C CA . TYR A 1 96 ? 13.515 -7.848 2.571 1.00 86.62 96 TYR A CA 1
ATOM 785 C C . TYR A 1 96 ? 12.458 -7.971 3.670 1.00 86.62 96 TYR A C 1
ATOM 787 O O . TYR A 1 96 ? 12.025 -9.068 4.019 1.00 86.62 96 TYR A O 1
ATOM 795 N N . ASP A 1 97 ? 12.002 -6.827 4.177 1.00 86.81 97 ASP A N 1
ATOM 796 C CA . ASP A 1 97 ? 10.870 -6.771 5.099 1.00 86.81 97 ASP A CA 1
ATOM 797 C C . ASP A 1 97 ? 9.602 -7.360 4.436 1.00 86.81 97 ASP A C 1
ATOM 799 O O . ASP A 1 97 ? 9.338 -7.047 3.268 1.00 86.81 97 ASP A O 1
ATOM 803 N N . PRO A 1 98 ? 8.787 -8.167 5.145 1.00 85.94 98 PRO A N 1
ATOM 804 C CA . PRO A 1 98 ? 7.556 -8.740 4.595 1.00 85.94 98 PRO A CA 1
ATOM 805 C C . PRO A 1 98 ? 6.610 -7.709 3.963 1.00 85.94 98 PRO A C 1
ATOM 807 O O . PRO A 1 98 ? 5.971 -7.992 2.951 1.00 85.94 98 PRO A O 1
ATOM 810 N N . SER A 1 99 ? 6.566 -6.486 4.499 1.00 88.44 99 SER A N 1
ATOM 811 C CA . SER A 1 99 ? 5.766 -5.389 3.943 1.00 88.44 99 SER A CA 1
ATOM 812 C C . SER A 1 99 ? 6.234 -4.935 2.558 1.00 88.44 99 SER A C 1
ATOM 814 O O . SER A 1 99 ? 5.410 -4.548 1.731 1.00 88.44 99 SER A O 1
ATOM 816 N N . ILE A 1 100 ? 7.539 -5.010 2.271 1.00 91.81 100 ILE A N 1
ATOM 817 C CA . ILE A 1 100 ? 8.107 -4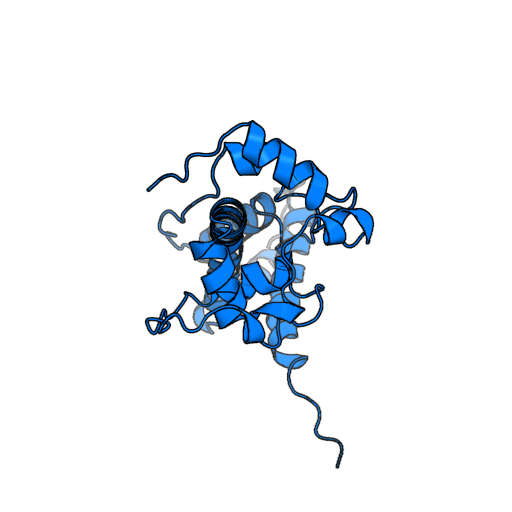.708 0.948 1.00 91.81 100 ILE A CA 1
ATOM 818 C C . ILE A 1 100 ? 7.706 -5.802 -0.040 1.00 91.81 100 ILE A C 1
ATOM 820 O O . ILE A 1 100 ? 7.294 -5.497 -1.159 1.00 91.81 100 ILE A O 1
ATOM 824 N N . LEU A 1 101 ? 7.789 -7.069 0.378 1.00 91.25 101 LEU A N 1
ATOM 825 C CA . LEU A 1 101 ? 7.389 -8.209 -0.450 1.00 91.25 101 LEU A CA 1
ATOM 826 C C . LEU A 1 101 ? 5.906 -8.119 -0.829 1.00 91.25 101 LEU A C 1
ATOM 828 O O . LEU A 1 101 ? 5.564 -8.223 -2.007 1.00 91.25 101 LEU A O 1
ATOM 832 N N . ALA A 1 102 ? 5.040 -7.856 0.148 1.00 89.75 102 ALA A N 1
ATOM 833 C CA . ALA A 1 102 ? 3.605 -7.754 -0.078 1.00 89.75 102 ALA A CA 1
ATOM 834 C C . ALA A 1 102 ? 3.222 -6.521 -0.914 1.00 89.75 102 ALA A C 1
ATOM 836 O O . ALA A 1 102 ? 2.411 -6.628 -1.834 1.00 89.75 102 ALA A O 1
ATOM 837 N N . ALA A 1 103 ? 3.856 -5.367 -0.679 1.00 92.00 103 ALA A N 1
ATOM 838 C CA . ALA A 1 103 ? 3.672 -4.186 -1.525 1.00 92.00 103 ALA A CA 1
ATOM 839 C C . ALA A 1 103 ? 4.091 -4.454 -2.980 1.00 92.00 103 ALA A C 1
ATOM 841 O O . ALA A 1 103 ? 3.395 -4.061 -3.916 1.00 92.00 103 ALA A O 1
ATOM 842 N N . ALA A 1 104 ? 5.198 -5.169 -3.192 1.00 93.12 104 ALA A N 1
ATOM 843 C CA . ALA A 1 104 ? 5.643 -5.549 -4.528 1.00 93.12 104 ALA A CA 1
ATOM 844 C C . ALA A 1 104 ? 4.654 -6.502 -5.217 1.00 93.12 104 ALA A C 1
ATOM 846 O O . ALA A 1 104 ? 4.350 -6.323 -6.397 1.00 93.12 104 ALA A O 1
ATOM 847 N N . GLN A 1 105 ? 4.121 -7.488 -4.489 1.00 91.19 105 GLN A N 1
ATOM 848 C CA . GLN A 1 105 ? 3.081 -8.389 -4.993 1.00 91.19 105 GLN A CA 1
ATOM 849 C C . GLN A 1 105 ? 1.797 -7.637 -5.353 1.00 91.19 105 GLN A C 1
ATOM 851 O O . GLN A 1 105 ? 1.214 -7.906 -6.400 1.00 91.19 105 GLN A O 1
ATOM 856 N N . PHE A 1 106 ? 1.379 -6.671 -4.535 1.00 89.12 106 PHE A N 1
ATOM 857 C CA . PHE A 1 106 ? 0.225 -5.831 -4.839 1.00 89.12 106 PHE A CA 1
ATOM 858 C C . PHE A 1 106 ? 0.432 -5.045 -6.147 1.00 89.12 106 PHE A C 1
ATOM 860 O O . PHE A 1 106 ? -0.396 -5.107 -7.057 1.00 89.12 106 PHE A O 1
ATOM 867 N N . LEU A 1 107 ? 1.579 -4.371 -6.286 1.00 90.38 107 LEU A N 1
ATOM 868 C CA . LEU A 1 107 ? 1.870 -3.526 -7.449 1.00 90.38 107 LEU A CA 1
ATOM 869 C C . LEU A 1 107 ? 2.080 -4.326 -8.744 1.00 90.38 107 LEU A C 1
ATOM 871 O O . LEU A 1 107 ? 1.615 -3.922 -9.811 1.00 90.38 107 LEU A O 1
ATOM 875 N N . PHE A 1 108 ? 2.784 -5.457 -8.665 1.00 91.44 108 PHE A N 1
ATOM 876 C CA . PHE A 1 108 ? 3.340 -6.142 -9.838 1.00 91.44 108 PHE A CA 1
ATOM 877 C C . PHE A 1 108 ? 2.985 -7.627 -9.932 1.00 91.44 108 PHE A C 1
ATOM 879 O O . PHE A 1 108 ? 3.333 -8.269 -10.919 1.00 91.44 108 PHE A O 1
ATOM 886 N N . GLY A 1 109 ? 2.260 -8.194 -8.967 1.00 88.62 109 GLY A N 1
ATOM 887 C CA . GLY A 1 109 ? 1.950 -9.628 -8.927 1.00 88.62 109 GLY A CA 1
ATOM 888 C C . GLY A 1 109 ? 1.073 -10.121 -10.079 1.00 88.62 109 GLY A C 1
ATOM 889 O O . GLY A 1 109 ? 1.040 -11.314 -10.365 1.00 88.62 109 GLY A O 1
ATOM 890 N N . HIS A 1 110 ? 0.405 -9.206 -10.783 1.00 86.00 110 HIS A N 1
ATOM 891 C CA . HIS A 1 110 ? -0.335 -9.507 -12.006 1.00 86.00 110 HIS A CA 1
ATOM 892 C C . HIS A 1 110 ? 0.575 -9.713 -13.233 1.00 86.00 110 HIS A C 1
ATOM 894 O O . HIS A 1 110 ? 0.098 -10.144 -14.284 1.00 86.00 110 HIS A O 1
ATOM 900 N N . ILE A 1 111 ? 1.865 -9.378 -13.134 1.00 88.44 111 ILE A N 1
ATOM 901 C CA . ILE A 1 111 ? 2.822 -9.492 -14.233 1.00 88.44 111 ILE A CA 1
ATOM 902 C C . ILE A 1 111 ? 3.374 -10.924 -14.273 1.00 88.44 111 ILE A C 1
ATOM 904 O O . ILE A 1 111 ? 3.798 -11.448 -13.236 1.00 88.44 111 ILE A O 1
ATOM 908 N N . PRO A 1 112 ? 3.403 -11.576 -15.453 1.00 86.25 112 PRO A N 1
ATOM 909 C CA . PRO A 1 112 ? 3.917 -12.933 -15.585 1.00 86.25 112 PRO A CA 1
ATOM 910 C C . PRO A 1 112 ? 5.313 -13.102 -14.976 1.00 86.25 112 PRO A C 1
ATOM 912 O O . PRO A 1 112 ? 6.175 -12.237 -15.121 1.00 86.25 112 PRO A O 1
ATOM 915 N N . ALA A 1 113 ? 5.523 -14.235 -14.300 1.00 86.06 113 ALA A N 1
ATOM 916 C CA . ALA A 1 113 ? 6.763 -14.605 -13.610 1.00 86.06 113 ALA A CA 1
ATOM 917 C C . ALA A 1 113 ? 7.207 -13.677 -12.456 1.00 86.06 113 ALA A C 1
ATOM 919 O O . ALA A 1 113 ? 8.214 -13.978 -11.809 1.00 86.06 113 ALA A O 1
ATOM 920 N N . PHE A 1 114 ? 6.461 -12.607 -12.131 1.00 89.62 114 PHE A N 1
ATOM 921 C CA . PHE A 1 114 ? 6.836 -11.709 -11.037 1.00 89.62 114 PHE A CA 1
ATOM 922 C C . PHE A 1 114 ? 6.859 -12.444 -9.692 1.00 89.62 114 PHE A C 1
ATOM 924 O O . PHE A 1 114 ? 7.899 -12.505 -9.038 1.00 89.62 114 PHE A O 1
ATOM 931 N N . ASN A 1 115 ? 5.741 -13.079 -9.324 1.00 89.62 115 ASN A N 1
ATOM 932 C CA . ASN A 1 115 ? 5.602 -13.788 -8.047 1.00 89.62 115 ASN A CA 1
ATOM 933 C C . ASN A 1 115 ? 6.473 -15.049 -7.966 1.00 89.62 115 ASN A C 1
ATOM 935 O O . ASN A 1 115 ? 7.041 -15.332 -6.915 1.00 89.62 115 ASN A O 1
ATOM 939 N N . SER A 1 116 ? 6.643 -15.775 -9.076 1.00 87.00 116 SER A N 1
ATOM 940 C CA . SER A 1 116 ? 7.484 -16.983 -9.140 1.00 87.00 116 SER A CA 1
ATOM 941 C C . SER A 1 116 ? 8.957 -16.705 -8.814 1.00 87.00 116 SER A C 1
ATOM 943 O O . SER A 1 116 ? 9.684 -17.602 -8.387 1.00 87.00 116 SER A O 1
ATOM 945 N N . HIS A 1 117 ? 9.401 -15.460 -8.997 1.00 86.12 117 HIS A N 1
ATOM 946 C CA . HIS A 1 117 ? 10.763 -15.013 -8.721 1.00 86.12 117 HIS A CA 1
ATOM 947 C C . HIS A 1 117 ? 10.789 -13.724 -7.887 1.00 86.12 117 HIS A C 1
ATOM 949 O O . HIS A 1 117 ? 11.694 -12.910 -8.065 1.00 86.12 117 HIS A O 1
ATOM 955 N N . LEU A 1 118 ? 9.820 -13.547 -6.977 1.00 87.62 118 LEU A N 1
ATOM 956 C CA . LEU A 1 118 ? 9.556 -12.300 -6.242 1.00 87.62 118 LEU A CA 1
ATOM 957 C C . LEU A 1 118 ? 10.830 -11.627 -5.723 1.00 87.62 118 LEU A C 1
ATOM 959 O O . LEU A 1 118 ? 11.192 -10.530 -6.129 1.00 87.62 118 LEU A O 1
ATOM 963 N N . ASP A 1 119 ? 11.562 -12.353 -4.899 1.00 86.69 119 ASP A N 1
ATOM 964 C CA . ASP A 1 119 ? 12.838 -11.980 -4.309 1.00 86.69 119 ASP A CA 1
ATOM 965 C C . ASP A 1 119 ? 13.899 -11.487 -5.307 1.00 86.69 119 ASP A C 1
ATOM 967 O O . ASP A 1 119 ? 14.606 -10.503 -5.074 1.00 86.69 119 ASP A O 1
ATOM 971 N N . LYS A 1 120 ? 14.037 -12.197 -6.433 1.00 83.81 120 LYS A N 1
ATOM 972 C CA . LYS A 1 120 ? 14.996 -11.851 -7.489 1.00 83.81 120 LYS A CA 1
ATOM 973 C C . LYS A 1 120 ? 14.531 -10.608 -8.241 1.00 83.81 120 LYS A C 1
ATOM 975 O O . LYS A 1 120 ? 15.352 -9.754 -8.569 1.00 83.81 120 LYS A O 1
ATOM 980 N N . ASN A 1 121 ? 13.229 -10.508 -8.493 1.00 88.06 121 ASN A N 1
ATOM 981 C CA . ASN A 1 121 ? 12.618 -9.386 -9.188 1.00 88.06 121 ASN A CA 1
ATOM 982 C C . ASN A 1 121 ? 12.713 -8.108 -8.356 1.00 88.06 121 ASN A C 1
ATOM 984 O O . ASN A 1 121 ? 13.118 -7.083 -8.891 1.00 88.06 121 ASN A O 1
ATOM 988 N N . ILE A 1 122 ? 12.459 -8.175 -7.048 1.00 90.25 122 ILE A N 1
ATOM 989 C CA . ILE A 1 122 ? 12.627 -7.039 -6.134 1.00 90.25 122 ILE A CA 1
ATOM 990 C C . ILE A 1 122 ? 14.090 -6.590 -6.099 1.00 90.25 122 ILE A C 1
ATOM 992 O O . ILE A 1 122 ? 14.360 -5.403 -6.263 1.00 90.25 122 ILE A O 1
ATOM 996 N N . PHE A 1 123 ? 15.043 -7.521 -5.998 1.00 87.88 123 PHE A N 1
ATOM 997 C CA . PHE A 1 123 ? 16.468 -7.182 -6.053 1.00 87.88 123 PHE A CA 1
ATOM 998 C C . PHE A 1 123 ? 16.887 -6.542 -7.385 1.00 87.88 123 PHE A C 1
ATOM 1000 O O . PHE A 1 123 ? 17.684 -5.598 -7.417 1.00 87.88 123 PHE A O 1
ATOM 1007 N N . SER A 1 124 ? 16.347 -7.030 -8.505 1.00 86.25 124 SER A N 1
ATOM 1008 C CA . SER A 1 124 ? 16.579 -6.409 -9.811 1.00 86.25 124 SER A CA 1
ATOM 1009 C C . SER A 1 124 ? 15.968 -5.013 -9.879 1.00 86.25 124 SER A C 1
ATOM 1011 O O . SER A 1 124 ? 16.630 -4.110 -10.380 1.00 86.25 124 SER A O 1
ATOM 1013 N N . LEU A 1 125 ? 14.767 -4.803 -9.334 1.00 89.44 125 LEU A N 1
ATOM 1014 C CA . LEU A 1 125 ? 14.154 -3.477 -9.257 1.00 89.44 125 LEU A CA 1
ATOM 1015 C C . LEU A 1 125 ? 14.996 -2.522 -8.411 1.00 89.44 125 LEU A C 1
ATOM 1017 O O . LEU A 1 125 ? 15.274 -1.419 -8.861 1.00 89.44 125 LEU A O 1
ATOM 1021 N N . GLU A 1 126 ? 15.471 -2.951 -7.244 1.00 90.00 126 GLU A N 1
ATOM 1022 C CA . GLU A 1 126 ? 16.352 -2.145 -6.393 1.00 90.00 126 GLU A CA 1
ATOM 1023 C C . GLU A 1 126 ? 17.622 -1.703 -7.137 1.00 90.00 126 GLU A C 1
ATOM 1025 O O . GLU A 1 126 ? 18.031 -0.546 -7.053 1.00 90.00 126 GLU A O 1
ATOM 1030 N N . THR A 1 127 ? 18.222 -2.610 -7.913 1.00 84.69 127 THR A N 1
ATOM 1031 C CA . THR A 1 127 ? 19.494 -2.353 -8.605 1.00 84.69 127 THR 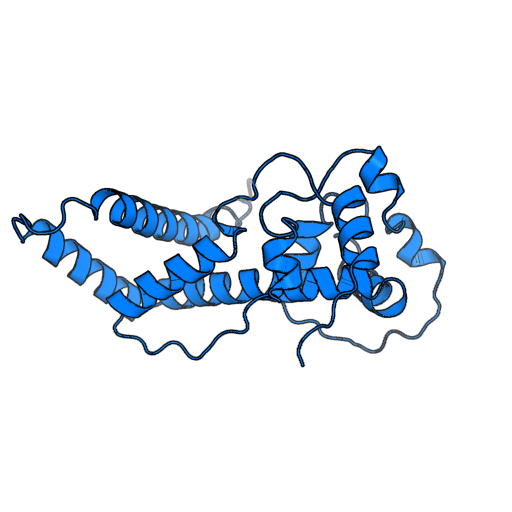A CA 1
ATOM 1032 C C . THR A 1 127 ? 19.324 -1.570 -9.909 1.00 84.69 127 THR A C 1
ATOM 1034 O O . THR A 1 127 ? 20.137 -0.703 -10.225 1.00 84.69 127 THR A O 1
ATOM 1037 N N . ASP A 1 128 ? 18.316 -1.920 -10.707 1.00 85.31 128 ASP A N 1
ATOM 1038 C CA . ASP A 1 128 ? 18.192 -1.497 -12.107 1.00 85.31 128 ASP A CA 1
ATOM 1039 C C . ASP A 1 128 ? 17.086 -0.476 -12.334 1.00 85.31 128 ASP A C 1
ATOM 1041 O O . ASP A 1 128 ? 17.110 0.235 -13.336 1.00 85.31 128 ASP A O 1
ATOM 1045 N N . GLN A 1 129 ? 16.103 -0.425 -11.437 1.00 87.12 129 GLN A N 1
ATOM 1046 C CA . GLN A 1 129 ? 14.923 0.430 -11.534 1.00 87.12 129 GLN A CA 1
ATOM 1047 C C . GLN A 1 129 ? 14.608 1.048 -10.166 1.00 87.12 129 GLN A C 1
ATOM 1049 O O . GLN A 1 129 ? 13.512 0.848 -9.628 1.00 87.12 129 GLN A O 1
ATOM 1054 N N . PRO A 1 130 ? 15.548 1.820 -9.587 1.00 88.25 130 PRO A N 1
ATOM 1055 C CA . PRO A 1 130 ? 15.434 2.312 -8.216 1.00 88.25 130 PRO A CA 1
ATOM 1056 C C . PRO A 1 130 ? 14.166 3.142 -7.988 1.00 88.25 130 PRO A C 1
ATOM 1058 O O . PRO A 1 130 ? 13.657 3.189 -6.878 1.00 88.25 130 PRO A O 1
ATOM 1061 N N . VAL A 1 131 ? 13.609 3.752 -9.038 1.00 90.00 131 VAL A N 1
ATOM 1062 C CA . VAL A 1 131 ? 12.337 4.490 -9.002 1.00 90.00 131 VAL A CA 1
ATOM 1063 C C . VAL A 1 131 ? 11.150 3.577 -8.675 1.00 90.00 131 VAL A C 1
ATOM 1065 O O . VAL A 1 131 ? 10.326 3.912 -7.826 1.00 90.00 131 VAL A O 1
ATOM 1068 N N . LEU A 1 132 ? 11.071 2.404 -9.311 1.00 91.31 132 LEU A N 1
ATOM 1069 C CA . LEU A 1 132 ? 10.029 1.413 -9.024 1.00 91.31 132 LEU A CA 1
ATOM 1070 C C . LEU A 1 132 ? 10.226 0.808 -7.633 1.00 91.31 132 LEU A C 1
ATOM 1072 O O . LEU A 1 132 ? 9.253 0.597 -6.916 1.00 91.31 132 LEU A O 1
ATOM 1076 N N . PHE A 1 133 ? 11.476 0.586 -7.222 1.00 92.69 133 PHE A N 1
ATOM 1077 C CA . PHE A 1 133 ? 11.766 0.119 -5.870 1.00 92.69 133 PHE A CA 1
ATOM 1078 C C . PHE A 1 133 ? 11.379 1.150 -4.799 1.00 92.69 133 PHE A C 1
ATOM 1080 O O . PHE A 1 133 ? 10.710 0.796 -3.833 1.00 92.69 133 PHE A O 1
ATOM 1087 N N . LYS A 1 134 ? 11.686 2.439 -5.004 1.00 92.62 134 LYS A N 1
ATOM 1088 C CA . LYS A 1 134 ? 11.205 3.530 -4.140 1.00 92.62 134 LYS A CA 1
ATOM 1089 C C . LYS A 1 134 ? 9.680 3.505 -4.010 1.00 92.62 134 LYS A C 1
ATOM 1091 O O . LYS A 1 134 ? 9.162 3.660 -2.908 1.00 92.62 134 LYS A O 1
ATOM 1096 N N . LEU A 1 135 ? 8.954 3.261 -5.103 1.00 92.75 135 LEU A N 1
ATOM 1097 C CA . LEU A 1 135 ? 7.493 3.183 -5.055 1.00 92.75 135 LEU A CA 1
ATOM 1098 C C . LEU A 1 135 ? 7.021 2.018 -4.177 1.00 92.75 135 LEU A C 1
ATOM 1100 O O . LEU A 1 135 ? 6.146 2.216 -3.338 1.00 92.75 135 LEU A O 1
ATOM 1104 N N . ILE A 1 136 ? 7.636 0.837 -4.316 1.00 94.00 136 ILE A N 1
ATOM 1105 C CA . ILE A 1 136 ? 7.361 -0.318 -3.445 1.00 94.00 136 ILE A CA 1
ATOM 1106 C C . ILE A 1 136 ? 7.556 0.071 -1.974 1.00 94.00 136 ILE A C 1
ATOM 1108 O O . ILE A 1 136 ? 6.697 -0.225 -1.148 1.00 94.00 136 ILE A O 1
ATOM 1112 N N . THR A 1 137 ? 8.647 0.770 -1.645 1.00 93.38 137 THR A N 1
ATOM 1113 C CA . THR A 1 137 ? 8.926 1.182 -0.258 1.00 93.38 137 THR A CA 1
ATOM 1114 C C . THR A 1 137 ? 7.954 2.234 0.290 1.00 93.38 137 THR A C 1
ATOM 1116 O O . THR A 1 137 ? 7.759 2.312 1.498 1.00 93.38 137 THR A O 1
ATOM 1119 N N . GLU A 1 138 ? 7.317 3.045 -0.561 1.00 93.00 138 GLU A N 1
ATOM 1120 C CA . GLU A 1 138 ? 6.248 3.951 -0.116 1.00 93.00 138 GLU A CA 1
ATOM 1121 C C . GLU A 1 138 ? 4.952 3.178 0.151 1.00 93.00 138 GLU A C 1
ATOM 1123 O O . GLU A 1 138 ? 4.300 3.394 1.170 1.00 93.00 138 GLU A O 1
ATOM 1128 N N . PHE A 1 139 ? 4.607 2.225 -0.719 1.00 91.94 139 PHE A N 1
ATOM 1129 C CA . PHE A 1 139 ? 3.445 1.355 -0.525 1.00 91.94 139 PHE A CA 1
ATOM 1130 C C . PHE A 1 139 ? 3.589 0.427 0.687 1.00 91.94 139 PHE A C 1
ATOM 1132 O O . PHE A 1 139 ? 2.608 0.172 1.388 1.00 91.94 139 PHE A O 1
ATOM 1139 N N . SER A 1 140 ? 4.804 -0.035 1.000 1.00 92.62 140 SER A N 1
ATOM 1140 C CA . SER A 1 140 ? 5.043 -0.907 2.156 1.00 92.62 140 SER A CA 1
ATOM 1141 C C . SER A 1 140 ? 4.705 -0.233 3.488 1.00 92.62 140 SER A C 1
ATOM 1143 O O . SER A 1 140 ? 4.386 -0.921 4.455 1.00 92.62 140 SER A O 1
ATOM 1145 N N . LYS A 1 141 ? 4.705 1.104 3.557 1.00 92.75 141 LYS A N 1
ATOM 1146 C CA . LYS A 1 141 ? 4.271 1.850 4.749 1.00 92.75 141 LYS A CA 1
ATOM 1147 C C . LYS A 1 141 ? 2.783 1.662 5.039 1.00 92.75 141 LYS A C 1
ATOM 1149 O O . LYS A 1 141 ? 2.413 1.482 6.197 1.00 92.75 141 LYS A O 1
ATOM 1154 N N . VAL A 1 142 ? 1.945 1.623 3.999 1.00 90.75 142 VAL A N 1
ATOM 1155 C CA . VAL A 1 142 ? 0.515 1.299 4.145 1.00 90.75 142 VAL A CA 1
ATOM 1156 C C . VAL A 1 142 ? 0.364 -0.121 4.672 1.00 90.75 142 VAL A C 1
ATOM 1158 O O . VAL A 1 142 ? -0.359 -0.349 5.640 1.00 90.75 142 VAL A O 1
ATOM 1161 N N . TYR A 1 143 ? 1.107 -1.064 4.085 1.00 88.19 143 TYR A N 1
ATOM 1162 C CA . TYR A 1 143 ? 1.077 -2.459 4.512 1.00 88.19 143 TYR A CA 1
ATOM 1163 C C . TYR A 1 143 ? 1.470 -2.609 5.985 1.00 88.19 143 TYR A C 1
ATOM 1165 O O . TYR A 1 143 ? 0.797 -3.315 6.727 1.00 88.19 143 TYR A O 1
ATOM 1173 N N . ARG A 1 144 ? 2.520 -1.912 6.440 1.00 87.38 144 ARG A N 1
ATOM 1174 C CA . ARG A 1 144 ? 2.930 -1.918 7.854 1.00 87.38 144 ARG A CA 1
ATOM 1175 C C . ARG A 1 144 ? 1.825 -1.419 8.780 1.00 87.38 144 ARG A C 1
ATOM 1177 O O . ARG A 1 144 ? 1.561 -2.062 9.786 1.00 87.38 144 ARG A O 1
ATOM 1184 N N . VAL A 1 145 ? 1.146 -0.326 8.429 1.00 88.06 145 VAL A N 1
ATOM 1185 C CA . VAL A 1 145 ? 0.006 0.180 9.214 1.00 88.06 145 VAL A CA 1
ATOM 1186 C C . VAL A 1 145 ? -1.127 -0.844 9.265 1.00 88.06 145 VAL A C 1
ATOM 1188 O O . VAL A 1 145 ? -1.685 -1.090 10.332 1.00 88.06 145 VAL A O 1
ATOM 1191 N N . ARG A 1 146 ? -1.439 -1.493 8.140 1.00 85.94 146 ARG A N 1
ATOM 1192 C CA . ARG A 1 146 ? -2.453 -2.556 8.093 1.00 85.94 146 ARG A CA 1
ATOM 1193 C C . ARG A 1 146 ? -2.061 -3.774 8.926 1.00 85.94 146 ARG A C 1
ATOM 1195 O O . ARG A 1 146 ? -2.903 -4.295 9.648 1.00 85.94 146 ARG A O 1
ATOM 1202 N N . LEU A 1 147 ? -0.792 -4.173 8.895 1.00 82.06 147 LEU A N 1
ATOM 1203 C CA . LEU A 1 147 ? -0.277 -5.253 9.732 1.00 82.06 147 LEU A CA 1
ATOM 1204 C C . LEU A 1 147 ? -0.386 -4.906 11.221 1.00 82.06 147 LEU A C 1
ATOM 1206 O O . LEU A 1 147 ? -0.851 -5.732 11.992 1.00 82.06 147 LEU A O 1
ATOM 1210 N N . MET A 1 148 ? -0.049 -3.675 11.616 1.00 81.25 148 MET A N 1
ATOM 1211 C CA . MET A 1 148 ? -0.222 -3.226 13.002 1.00 81.25 148 MET A CA 1
ATOM 1212 C C . MET A 1 148 ? -1.686 -3.296 13.445 1.00 81.25 148 MET A C 1
ATOM 1214 O O . MET A 1 148 ? -1.968 -3.765 14.542 1.00 81.25 148 MET A O 1
ATOM 1218 N N . ILE A 1 149 ? -2.621 -2.849 12.599 1.00 81.94 149 ILE A N 1
ATOM 1219 C CA . ILE A 1 149 ? -4.061 -2.963 12.872 1.00 81.94 149 ILE A CA 1
ATOM 1220 C C . ILE A 1 149 ? -4.449 -4.430 13.078 1.00 81.94 149 ILE A C 1
ATOM 1222 O O . ILE A 1 149 ? -5.077 -4.756 14.084 1.00 81.94 149 ILE A O 1
ATOM 1226 N N . TYR A 1 150 ? -4.047 -5.305 12.155 1.00 77.50 150 TYR A N 1
ATOM 1227 C CA . TYR A 1 150 ? -4.320 -6.738 12.230 1.00 77.50 150 TYR A CA 1
ATOM 1228 C C . TYR A 1 150 ? -3.774 -7.350 13.527 1.00 77.50 150 TYR A C 1
ATOM 1230 O O . TYR A 1 150 ? -4.513 -7.989 14.273 1.00 77.50 150 TYR A O 1
ATOM 1238 N N . GLU A 1 151 ? -2.500 -7.104 13.837 1.00 73.12 151 GLU A N 1
ATOM 1239 C CA . GLU A 1 151 ? -1.846 -7.625 15.037 1.00 73.12 151 GLU A CA 1
ATOM 1240 C C . GLU A 1 151 ? -2.544 -7.136 16.309 1.00 73.12 151 GLU A C 1
ATOM 1242 O O . GLU A 1 151 ? -2.845 -7.947 17.183 1.00 73.1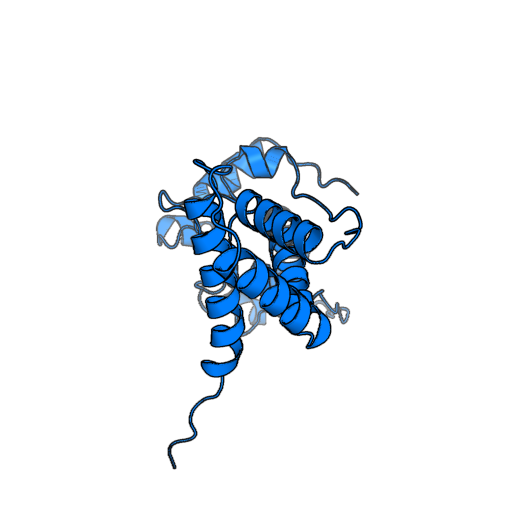2 151 GLU A O 1
ATOM 1247 N N . LEU A 1 152 ? -2.890 -5.846 16.392 1.00 74.81 152 LEU A N 1
ATOM 1248 C CA . LEU A 1 152 ? -3.642 -5.295 17.520 1.00 74.81 152 LEU A CA 1
ATOM 1249 C C . LEU A 1 152 ? -4.992 -5.998 17.687 1.00 74.81 152 LEU A C 1
ATOM 1251 O O . LEU A 1 152 ? -5.301 -6.476 18.781 1.00 74.81 152 LEU A O 1
ATOM 1255 N N . CYS A 1 153 ? -5.765 -6.104 16.606 1.00 70.44 153 CYS A N 1
ATOM 1256 C CA . CYS A 1 153 ? -7.088 -6.726 16.607 1.00 70.44 153 CYS A CA 1
ATOM 1257 C C . CYS A 1 153 ? -7.055 -8.237 16.867 1.00 70.44 153 CYS A C 1
ATOM 1259 O O . CYS A 1 153 ? -8.052 -8.781 17.335 1.00 70.44 153 CYS A O 1
ATOM 1261 N N . SER A 1 154 ? -5.929 -8.906 16.613 1.00 67.44 154 SER A N 1
ATOM 1262 C CA . SER A 1 154 ? -5.772 -10.344 16.854 1.00 67.44 154 SER A CA 1
ATOM 1263 C C . SER A 1 154 ? -5.555 -10.716 18.328 1.00 67.44 154 SER A C 1
ATOM 1265 O O . SER A 1 154 ? -5.579 -11.896 18.674 1.00 67.44 154 SER A O 1
ATOM 1267 N N . THR A 1 155 ? -5.338 -9.739 19.216 1.00 73.19 155 THR A N 1
ATOM 1268 C CA . THR A 1 155 ? -5.123 -10.015 20.644 1.00 73.19 155 THR A CA 1
ATOM 1269 C C . THR A 1 155 ? -6.436 -10.141 21.418 1.00 73.19 155 THR A C 1
ATOM 1271 O O . THR A 1 155 ? -7.318 -9.288 21.308 1.00 73.19 155 THR A O 1
ATOM 1274 N N . ASP A 1 156 ? -6.530 -11.137 22.307 1.00 71.62 156 ASP A N 1
ATOM 1275 C CA . ASP A 1 156 ? -7.701 -11.327 23.182 1.00 71.62 156 ASP A CA 1
ATOM 1276 C C . ASP A 1 156 ? -8.003 -10.086 24.033 1.00 71.62 156 ASP A C 1
ATOM 1278 O O . ASP A 1 156 ? -9.156 -9.756 24.305 1.00 71.62 156 ASP A O 1
ATOM 1282 N N . TRP A 1 157 ? -6.967 -9.368 24.470 1.00 79.31 157 TRP A N 1
ATOM 1283 C CA . TRP A 1 157 ? -7.131 -8.134 25.235 1.00 79.31 157 TRP A CA 1
ATOM 1284 C C . TRP A 1 157 ? -7.822 -7.037 24.416 1.00 79.31 157 TRP A C 1
ATOM 1286 O O . TRP A 1 157 ? -8.798 -6.450 24.895 1.00 79.31 157 TRP A O 1
ATOM 1296 N N . ALA A 1 158 ? -7.351 -6.776 23.191 1.00 72.31 158 ALA A N 1
ATOM 1297 C CA . ALA A 1 158 ? -7.948 -5.763 22.327 1.00 72.31 158 ALA A CA 1
ATOM 1298 C C . ALA A 1 158 ? -9.364 -6.164 21.922 1.00 72.31 158 ALA A C 1
ATOM 1300 O O . ALA A 1 158 ? -10.275 -5.341 21.976 1.00 72.31 158 ALA A O 1
ATOM 1301 N N . PHE A 1 159 ? -9.567 -7.442 21.605 1.00 72.19 159 PHE A N 1
ATOM 1302 C CA . PHE A 1 159 ? -10.882 -7.981 21.298 1.00 72.19 159 PHE A CA 1
ATOM 1303 C C . PHE A 1 159 ? -11.875 -7.765 22.445 1.00 72.19 159 PHE A C 1
ATOM 1305 O O . PHE A 1 159 ? -12.948 -7.207 22.238 1.00 72.19 159 PHE A O 1
ATOM 1312 N N . ASN A 1 160 ? -11.495 -8.102 23.681 1.00 73.00 160 ASN A N 1
ATOM 1313 C CA . ASN A 1 160 ? -12.345 -7.886 24.853 1.00 73.00 160 ASN A CA 1
ATOM 1314 C C . ASN A 1 160 ? -12.647 -6.398 25.097 1.00 73.00 160 ASN A C 1
ATOM 1316 O O . ASN A 1 160 ? -13.762 -6.048 25.477 1.00 73.00 160 ASN A O 1
ATOM 1320 N N . LYS A 1 161 ? -11.682 -5.502 24.862 1.00 74.38 161 LYS A N 1
ATOM 1321 C CA . LYS A 1 161 ? -11.901 -4.048 24.945 1.00 74.38 161 LYS A CA 1
ATOM 1322 C C . LYS A 1 161 ? -12.885 -3.556 23.884 1.00 74.38 161 LYS A C 1
ATOM 1324 O O . LYS A 1 161 ? -13.774 -2.773 24.213 1.00 74.38 161 LYS A O 1
ATOM 1329 N N . LEU A 1 162 ? -12.762 -4.049 22.652 1.00 73.50 162 LEU A N 1
ATOM 1330 C CA . LEU A 1 162 ? -13.688 -3.755 21.558 1.00 73.50 162 LEU A CA 1
ATOM 1331 C C . LEU A 1 162 ? -15.099 -4.286 21.857 1.00 73.50 162 LEU A C 1
ATOM 1333 O O . LEU A 1 162 ? -16.071 -3.575 21.617 1.00 73.50 162 LEU A O 1
ATOM 1337 N N . LEU A 1 163 ? -15.219 -5.476 22.456 1.00 73.62 163 LEU A N 1
ATOM 1338 C CA . LEU A 1 163 ? -16.500 -6.036 22.903 1.00 73.62 163 LEU A CA 1
ATOM 1339 C C . LEU A 1 163 ? -17.152 -5.201 24.013 1.00 73.62 163 LEU A C 1
ATOM 1341 O O . LEU A 1 163 ? -18.327 -4.864 23.912 1.00 73.62 163 LEU A O 1
ATOM 1345 N N . VAL A 1 164 ? -16.402 -4.821 25.053 1.00 74.75 164 VAL A N 1
ATOM 1346 C CA . VAL A 1 164 ? -16.919 -3.966 26.140 1.00 74.75 164 VAL A CA 1
ATOM 1347 C C . VAL A 1 164 ? -17.346 -2.600 25.604 1.00 74.75 164 VAL A C 1
ATOM 1349 O O . VAL A 1 164 ? -18.367 -2.052 26.026 1.00 74.75 164 VAL A O 1
ATOM 1352 N N . TRP A 1 165 ? -16.587 -2.045 24.659 1.00 70.94 165 TRP A N 1
ATOM 1353 C CA . TRP A 1 165 ? -16.967 -0.821 23.966 1.00 70.94 165 TRP A CA 1
ATOM 1354 C C . TRP A 1 165 ? -18.282 -1.002 23.190 1.00 70.94 165 TRP A C 1
ATOM 1356 O O . TRP A 1 165 ? -19.200 -0.206 23.392 1.00 70.94 165 TRP A O 1
ATOM 1366 N N . ASP A 1 166 ? -18.434 -2.077 22.410 1.00 71.75 166 ASP A N 1
ATOM 1367 C CA . ASP A 1 166 ? -19.669 -2.411 21.680 1.00 71.75 166 ASP A CA 1
ATOM 1368 C C . ASP A 1 166 ? -20.886 -2.582 22.616 1.00 71.75 166 ASP A C 1
ATOM 1370 O O . ASP A 1 166 ? -21.965 -2.039 22.363 1.00 71.75 166 ASP A O 1
ATOM 1374 N N . GLU A 1 167 ? -20.720 -3.251 23.758 1.00 69.19 167 GLU A N 1
ATOM 1375 C CA . GLU A 1 167 ? -21.773 -3.374 24.775 1.00 69.19 167 GLU A CA 1
ATOM 1376 C C . GLU A 1 167 ? -22.130 -2.024 25.422 1.00 69.19 167 GLU A C 1
ATOM 1378 O O . GLU A 1 167 ? -23.308 -1.728 25.668 1.00 69.19 167 GLU A O 1
ATOM 1383 N N . SER A 1 168 ? -21.136 -1.161 25.651 1.00 68.25 168 SER A N 1
ATOM 1384 C CA . SER A 1 168 ? -21.358 0.191 26.178 1.00 68.25 168 SER A CA 1
ATOM 1385 C C . SER A 1 168 ? -22.149 1.082 25.211 1.00 68.25 168 SER A C 1
ATOM 1387 O O . SER A 1 168 ? -22.871 1.981 25.648 1.00 68.25 168 SER A O 1
ATOM 1389 N N . LEU A 1 169 ? -22.058 0.819 23.902 1.00 60.78 169 LEU A N 1
ATOM 1390 C CA . LEU A 1 169 ? -22.816 1.531 22.873 1.00 60.78 169 LEU A CA 1
ATOM 1391 C C . LEU A 1 169 ? -24.271 1.069 22.818 1.00 60.78 169 LEU A C 1
ATOM 1393 O O . LEU A 1 169 ? -25.174 1.895 22.744 1.00 60.78 169 LEU A O 1
ATOM 1397 N N . LYS A 1 170 ? -24.516 -0.241 22.927 1.00 68.00 170 LYS A N 1
ATOM 1398 C CA . LYS A 1 170 ? -25.875 -0.815 22.941 1.00 68.00 170 LYS A CA 1
ATOM 1399 C C . LYS A 1 170 ? -26.701 -0.375 24.152 1.00 68.00 170 LYS A C 1
ATOM 1401 O O . LYS A 1 170 ? -27.927 -0.374 24.095 1.00 68.00 170 LYS A O 1
ATOM 1406 N N . THR A 1 171 ? -26.036 -0.020 25.251 1.00 63.47 171 THR A N 1
ATOM 1407 C CA . THR A 1 171 ? -26.675 0.362 26.520 1.00 63.47 171 THR A CA 1
ATOM 1408 C C . THR A 1 171 ? -26.822 1.872 26.712 1.00 63.47 171 THR A C 1
ATOM 1410 O O . THR A 1 171 ? -27.611 2.299 27.558 1.00 63.47 171 THR A O 1
ATOM 1413 N N . LYS A 1 172 ? -26.132 2.703 25.919 1.00 53.75 172 LYS A N 1
ATOM 1414 C CA . LYS A 1 172 ? -26.336 4.155 25.919 1.00 53.75 172 LYS A CA 1
ATOM 1415 C C . LYS A 1 172 ? -27.356 4.548 24.844 1.00 53.75 172 LYS A C 1
ATOM 1417 O O . LYS A 1 172 ? -27.081 4.456 23.655 1.00 53.75 172 LYS A O 1
ATOM 1422 N N . THR A 1 173 ? -28.504 5.095 25.251 1.00 48.25 173 THR A N 1
ATOM 1423 C CA . THR A 1 173 ? -29.336 5.956 24.389 1.00 48.25 173 THR A CA 1
ATOM 1424 C C . THR A 1 173 ? -28.522 7.201 24.022 1.00 48.25 173 THR A C 1
ATOM 1426 O O . THR A 1 173 ? -28.512 8.190 24.753 1.00 48.25 173 THR A O 1
ATOM 1429 N N . LEU A 1 174 ? -27.750 7.116 22.939 1.00 45.97 174 LEU A N 1
ATOM 1430 C CA . LEU A 1 174 ? -26.830 8.155 22.481 1.00 45.97 174 LEU A CA 1
ATOM 1431 C C . LEU A 1 174 ? -27.578 9.167 21.611 1.00 45.97 174 LEU A C 1
ATOM 1433 O O . LEU A 1 174 ? -27.779 8.945 20.426 1.00 45.97 174 LEU A O 1
ATOM 1437 N N . SER A 1 175 ? -27.956 10.304 22.197 1.00 38.03 175 SER A N 1
ATOM 1438 C CA . SER A 1 175 ? -28.427 11.495 21.472 1.00 38.03 175 SER A CA 1
ATOM 1439 C C . SER A 1 175 ? -27.282 12.465 21.135 1.00 38.03 175 SER A C 1
ATOM 1441 O O . SER A 1 175 ? -27.509 13.670 21.056 1.00 38.03 175 SER A O 1
ATOM 1443 N N . PHE A 1 176 ? -26.035 11.982 21.067 1.00 37.66 176 PHE A N 1
ATOM 1444 C CA . PHE A 1 176 ? -24.842 12.844 21.049 1.00 37.66 176 PHE A CA 1
ATOM 1445 C C . PHE A 1 176 ? -23.913 12.647 19.848 1.00 37.66 176 PHE A C 1
ATOM 1447 O O . PHE A 1 176 ? -22.881 13.307 19.773 1.00 37.66 176 PHE A O 1
ATOM 1454 N N . PHE A 1 177 ? -24.275 11.787 18.898 1.00 36.62 177 PHE A N 1
ATOM 1455 C CA . PHE A 1 177 ? -23.447 11.527 17.728 1.00 36.62 177 PHE A CA 1
ATOM 1456 C C . PHE A 1 177 ? -24.300 11.332 16.475 1.00 36.62 177 PHE A C 1
ATOM 1458 O O . PHE A 1 177 ? -24.501 10.215 16.009 1.00 36.62 177 PHE A O 1
ATOM 1465 N N . ASP A 1 178 ? -24.781 12.439 15.912 1.00 39.44 178 ASP A N 1
ATOM 1466 C CA . ASP A 1 178 ? -25.503 12.432 14.631 1.00 39.44 178 ASP A CA 1
ATOM 1467 C C . ASP A 1 178 ? -24.578 12.188 13.409 1.00 39.44 178 ASP A C 1
ATOM 1469 O O . ASP A 1 178 ? -25.079 12.007 12.305 1.00 39.44 178 ASP A O 1
ATOM 1473 N N . ASP A 1 179 ? -23.250 12.082 13.598 1.00 41.84 179 ASP A N 1
ATOM 1474 C CA . ASP A 1 179 ? -22.256 11.829 12.529 1.00 41.84 179 ASP A CA 1
ATOM 1475 C C . ASP A 1 179 ? -21.478 10.488 12.664 1.00 41.84 179 ASP A C 1
ATOM 1477 O O . ASP A 1 179 ? -20.665 10.145 11.803 1.00 41.84 179 ASP A O 1
ATOM 1481 N N . GLU A 1 180 ? -21.677 9.701 13.732 1.00 41.34 180 GLU A N 1
ATOM 1482 C CA . GLU A 1 180 ? -20.942 8.436 13.982 1.00 41.34 180 GLU A CA 1
ATOM 1483 C C . GLU A 1 180 ? -21.451 7.123 13.336 1.00 41.34 180 GLU A C 1
ATOM 1485 O O . GLU A 1 180 ? -20.650 6.179 13.297 1.00 41.34 180 GLU A O 1
ATOM 1490 N N . PRO A 1 181 ? -22.682 6.992 12.786 1.00 42.75 181 PRO A N 1
ATOM 1491 C CA . PRO A 1 181 ? -23.151 5.719 12.213 1.00 42.75 181 PRO A CA 1
ATOM 1492 C C . PRO A 1 181 ? -22.234 5.152 11.111 1.00 42.75 181 PRO A C 1
ATOM 1494 O O . PRO A 1 181 ? -22.058 3.937 10.982 1.00 42.75 181 PRO A O 1
ATOM 1497 N N . ASP A 1 182 ? -21.602 6.045 10.346 1.00 46.59 182 ASP A N 1
ATOM 1498 C CA . ASP A 1 182 ? -20.710 5.708 9.233 1.00 46.59 182 ASP A CA 1
ATOM 1499 C C . ASP A 1 182 ? -19.332 5.213 9.698 1.00 46.59 182 ASP A C 1
ATOM 1501 O O . ASP A 1 182 ? -18.710 4.375 9.044 1.00 46.59 182 ASP A O 1
ATOM 1505 N N . ARG A 1 183 ? -18.843 5.698 10.847 1.00 42.56 183 ARG A N 1
ATOM 1506 C CA . ARG A 1 183 ? -17.576 5.227 11.434 1.00 42.56 183 ARG A CA 1
ATOM 1507 C C . ARG A 1 183 ? -17.746 3.845 12.059 1.00 42.56 183 ARG A C 1
ATOM 1509 O O . ARG A 1 183 ? -16.885 2.992 11.874 1.00 42.56 183 ARG A O 1
ATOM 1516 N N . TRP A 1 184 ? -18.882 3.614 12.721 1.00 45.75 184 TRP A N 1
ATOM 1517 C CA . TRP A 1 184 ? -19.257 2.330 13.322 1.00 45.75 184 TRP A CA 1
ATOM 1518 C C . TRP A 1 184 ? -19.325 1.192 12.295 1.00 45.75 184 TRP A C 1
ATOM 1520 O O . TRP A 1 184 ? -18.718 0.139 12.501 1.00 45.75 184 TRP A O 1
ATOM 1530 N N . SER A 1 185 ? -20.000 1.422 11.163 1.00 50.75 185 SER A N 1
ATOM 1531 C CA . SER A 1 185 ? -20.116 0.418 10.095 1.00 50.75 185 SER A CA 1
ATOM 1532 C C . SER A 1 185 ? -18.742 0.046 9.530 1.00 50.75 185 SER A C 1
ATOM 1534 O O . SER A 1 185 ? -18.443 -1.135 9.378 1.00 50.75 185 SER A O 1
ATOM 1536 N N . LYS A 1 186 ? -17.871 1.044 9.324 1.00 53.19 186 LYS A N 1
ATOM 1537 C CA . LYS A 1 186 ? -16.515 0.842 8.794 1.00 53.19 186 LYS A CA 1
ATOM 1538 C C . LYS A 1 186 ? -15.605 0.087 9.759 1.00 53.19 186 LYS A C 1
ATOM 1540 O O . LYS A 1 186 ? -14.922 -0.835 9.337 1.00 53.19 186 LYS A O 1
ATOM 1545 N N . THR A 1 187 ? -15.598 0.421 11.052 1.00 49.03 187 THR A N 1
ATOM 1546 C CA . THR A 1 187 ? -14.750 -0.280 12.039 1.00 49.03 187 THR A CA 1
ATOM 1547 C C . THR A 1 187 ? -15.158 -1.742 12.211 1.00 49.03 187 THR A C 1
ATOM 1549 O O . THR A 1 187 ? -14.291 -2.609 12.304 1.00 49.03 187 THR A O 1
ATOM 1552 N N . LYS A 1 188 ? -16.463 -2.032 12.199 1.00 50.91 188 LYS A N 1
ATOM 1553 C CA . LYS A 1 188 ? -16.970 -3.405 12.252 1.00 50.91 188 LYS A CA 1
ATOM 1554 C C . LYS A 1 188 ? -16.657 -4.187 10.974 1.00 50.91 188 LYS A C 1
ATOM 1556 O O . LYS A 1 188 ? -16.176 -5.308 11.063 1.00 50.91 188 LYS A O 1
ATOM 1561 N N . GLU A 1 189 ? -16.860 -3.582 9.804 1.00 60.53 189 GLU A N 1
ATOM 1562 C CA . GLU A 1 189 ? -16.503 -4.181 8.512 1.00 60.53 189 GLU A CA 1
ATOM 1563 C C . GLU A 1 189 ? -15.003 -4.499 8.424 1.00 60.53 189 GLU A C 1
ATOM 1565 O O . GLU A 1 189 ? -14.628 -5.581 7.981 1.00 60.53 189 GLU A O 1
ATOM 1570 N N . LEU A 1 190 ? -14.140 -3.599 8.907 1.00 55.09 190 LEU A N 1
ATOM 1571 C CA . LEU A 1 190 ? -12.694 -3.826 8.988 1.00 55.09 190 LEU A CA 1
ATOM 1572 C C . LEU A 1 190 ? -12.355 -5.005 9.900 1.00 55.09 190 LEU A C 1
ATOM 1574 O O . LEU A 1 190 ? -11.553 -5.857 9.529 1.00 55.09 190 LEU A O 1
ATOM 1578 N N . PHE A 1 191 ? -12.978 -5.070 11.074 1.00 57.47 191 PHE A N 1
ATOM 1579 C CA . PHE A 1 191 ? -12.755 -6.145 12.031 1.00 57.47 191 PHE A CA 1
ATOM 1580 C C . PHE A 1 191 ? -13.211 -7.509 11.481 1.00 57.47 191 PHE A C 1
ATOM 1582 O O . PHE A 1 191 ? -12.446 -8.473 11.500 1.00 57.47 191 PHE A O 1
ATOM 1589 N N . ASP A 1 192 ? -14.415 -7.568 10.908 1.00 59.19 192 ASP A N 1
ATOM 1590 C CA . ASP A 1 192 ? -14.973 -8.777 10.296 1.00 59.19 192 ASP A CA 1
ATOM 1591 C C . ASP A 1 192 ? -14.135 -9.231 9.085 1.00 59.19 192 ASP A C 1
ATOM 1593 O O . ASP A 1 192 ? -13.892 -10.426 8.905 1.00 59.19 192 ASP A O 1
ATOM 1597 N N . ARG A 1 193 ? -13.630 -8.291 8.274 1.00 60.53 193 ARG A N 1
ATOM 1598 C CA . ARG A 1 193 ? -12.780 -8.594 7.116 1.00 60.53 193 ARG A CA 1
ATOM 1599 C C . ARG A 1 193 ? -11.396 -9.103 7.511 1.00 60.53 193 ARG A C 1
ATOM 1601 O O . ARG A 1 193 ? -10.921 -10.063 6.906 1.00 60.53 193 ARG A O 1
ATOM 1608 N N . GLU A 1 194 ? -10.741 -8.491 8.496 1.00 52.81 194 GLU A N 1
ATOM 1609 C CA . GLU A 1 194 ? -9.420 -8.951 8.944 1.00 52.81 194 GLU A CA 1
ATOM 1610 C C . GLU A 1 194 ? -9.503 -10.326 9.637 1.00 52.81 194 GLU A C 1
ATOM 1612 O O . GLU A 1 194 ? -8.641 -11.173 9.407 1.00 52.81 194 GLU A O 1
ATOM 1617 N N . LEU A 1 195 ? -10.579 -10.616 10.381 1.00 51.38 195 LEU A N 1
ATOM 1618 C CA . LEU A 1 195 ? -10.837 -11.958 10.927 1.00 51.38 195 LEU A CA 1
ATOM 1619 C C . LEU A 1 195 ? -11.142 -13.003 9.841 1.00 51.38 195 LEU A C 1
ATOM 1621 O O . LEU A 1 195 ? -10.704 -14.152 9.932 1.00 51.38 195 LEU A O 1
ATOM 1625 N N . ALA A 1 196 ? -11.869 -12.619 8.789 1.00 55.91 196 ALA A N 1
ATOM 1626 C CA . ALA A 1 196 ? -12.178 -13.500 7.661 1.00 55.91 196 ALA A CA 1
ATOM 1627 C C . ALA A 1 196 ? -10.960 -13.792 6.762 1.00 55.91 196 ALA A C 1
ATOM 1629 O O . ALA A 1 196 ? -10.980 -14.726 5.957 1.00 55.91 196 ALA A O 1
ATOM 1630 N N . ARG A 1 197 ? -9.880 -13.017 6.889 1.00 49.97 197 ARG A N 1
ATOM 1631 C CA . ARG A 1 197 ? -8.658 -13.191 6.095 1.00 49.97 197 ARG A CA 1
ATOM 1632 C C . ARG A 1 197 ? -7.902 -14.470 6.465 1.00 49.97 197 ARG A C 1
ATOM 1634 O O . ARG A 1 197 ? -7.382 -15.139 5.585 1.00 49.97 197 ARG A O 1
ATOM 1641 N N . GLY A 1 198 ? -7.926 -14.859 7.742 1.00 43.75 198 GLY A N 1
ATOM 1642 C CA . GLY A 1 198 ? -7.304 -16.097 8.228 1.00 43.75 198 GLY A CA 1
ATOM 1643 C C . GLY A 1 198 ? -8.108 -17.377 7.970 1.00 43.75 198 GLY A C 1
ATOM 1644 O O . GLY A 1 198 ? -7.583 -18.464 8.176 1.00 43.75 198 GLY A O 1
ATOM 1645 N N . THR A 1 199 ? -9.365 -17.278 7.525 1.00 47.62 199 THR A N 1
ATOM 1646 C CA . THR A 1 199 ? -10.236 -18.447 7.278 1.00 47.62 199 THR A CA 1
ATOM 1647 C C . THR A 1 199 ? -10.342 -18.840 5.805 1.00 47.62 199 THR A C 1
ATOM 1649 O O . THR A 1 199 ? -10.811 -19.935 5.512 1.00 47.62 199 THR A O 1
ATOM 1652 N N . ASN A 1 200 ? -9.880 -17.993 4.879 1.00 45.72 200 ASN A N 1
ATOM 1653 C CA . ASN A 1 200 ? -9.961 -18.242 3.433 1.00 45.72 200 ASN A CA 1
ATOM 1654 C C . ASN A 1 200 ? -8.632 -18.677 2.782 1.00 45.72 200 ASN A C 1
ATOM 1656 O O . ASN A 1 200 ? -8.630 -18.973 1.589 1.00 45.72 200 ASN A O 1
ATOM 1660 N N . ASP A 1 201 ? -7.532 -18.738 3.543 1.00 39.94 201 ASP A N 1
ATOM 1661 C CA . ASP A 1 201 ? -6.203 -19.139 3.046 1.00 39.94 201 ASP A CA 1
ATOM 1662 C C . ASP A 1 201 ? -5.808 -20.587 3.401 1.00 39.94 201 ASP A C 1
ATOM 1664 O O . ASP A 1 201 ? -4.733 -21.044 3.006 1.00 39.94 201 ASP A O 1
ATOM 1668 N N . GLU A 1 202 ? -6.668 -21.355 4.082 1.00 35.47 202 GLU A N 1
ATOM 1669 C CA . GLU A 1 202 ? -6.497 -22.810 4.116 1.00 35.47 202 GLU A CA 1
ATOM 1670 C C . GLU A 1 202 ? -7.109 -23.414 2.844 1.00 35.47 202 GLU A C 1
ATOM 1672 O O . GLU A 1 202 ? -8.326 -23.322 2.643 1.00 35.47 202 GLU A O 1
ATOM 1677 N N . PRO A 1 203 ? -6.317 -24.057 1.963 1.00 39.00 203 PRO A N 1
ATOM 1678 C CA . PRO A 1 203 ? -6.907 -24.956 0.994 1.00 39.00 203 PRO A CA 1
ATOM 1679 C C . PRO A 1 203 ? -7.611 -26.042 1.802 1.00 39.00 203 PRO A C 1
ATOM 1681 O O . PRO A 1 203 ? -6.975 -26.796 2.538 1.00 39.00 203 PRO A O 1
ATOM 1684 N N . VAL A 1 204 ? -8.934 -26.112 1.679 1.00 42.12 204 VAL A N 1
ATOM 1685 C CA . VAL A 1 204 ? -9.670 -27.303 2.086 1.00 42.12 204 VAL A CA 1
ATOM 1686 C C . VAL A 1 204 ? -9.107 -28.429 1.230 1.00 42.12 204 VA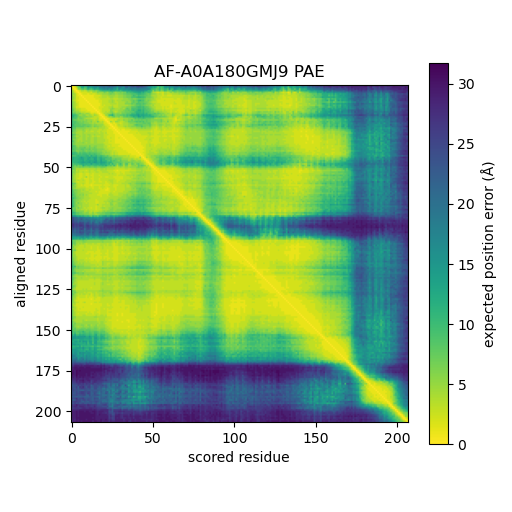L A C 1
ATOM 1688 O O . VAL A 1 204 ? -9.418 -28.531 0.043 1.00 42.12 204 VAL A O 1
ATOM 1691 N N . ASP A 1 205 ? -8.220 -29.221 1.826 1.00 42.19 205 ASP A N 1
ATOM 1692 C CA . ASP A 1 205 ? -7.750 -30.489 1.296 1.00 42.19 205 ASP A CA 1
ATOM 1693 C C . ASP A 1 205 ? -8.987 -31.370 1.087 1.00 42.19 205 ASP A C 1
ATOM 1695 O O . ASP A 1 205 ? -9.469 -32.054 1.990 1.00 42.19 205 ASP A O 1
ATOM 1699 N N . THR A 1 206 ? -9.557 -31.316 -0.113 1.00 40.31 206 THR A N 1
ATOM 1700 C CA . THR A 1 206 ? -10.528 -32.304 -0.565 1.00 40.31 206 THR A CA 1
ATOM 1701 C C . THR A 1 206 ? -9.746 -33.532 -1.011 1.00 40.31 206 THR A C 1
ATOM 1703 O O . THR A 1 206 ? -9.300 -33.597 -2.160 1.00 40.31 206 THR A O 1
ATOM 1706 N N . TRP A 1 207 ? -9.569 -34.477 -0.088 1.00 41.25 207 TRP A N 1
ATOM 1707 C CA . TRP A 1 207 ? -9.294 -35.881 -0.395 1.00 41.25 207 TRP A CA 1
ATOM 1708 C C . TRP A 1 207 ? -10.580 -36.690 -0.250 1.00 41.25 207 TRP A C 1
ATOM 1710 O O . TRP A 1 207 ? -11.281 -36.503 0.771 1.00 41.25 207 TRP A O 1
#

Radius of gyration: 20.11 Å; Cα contacts (8 Å, |Δi|>4): 172; chains: 1; bounding box: 56×51×50 Å

pLDDT: mean 75.7, std 16.73, range [35.47, 94.0]

Organism: Puccinia triticina (isolate 1-1 / race 1 (BBBD)) (NCBI:txid630390)

Sequence (207 aa):
MAIDWSKEEIIQLRAVLLTQIDILADWDWNHAKQDLKIIADILELKVEPYEEPSPLILSSGLMTFEPSRSAQAQSRLPRFDQADQTRRRRRPKVDYDPSILAAAQFLFGHIPAFNSHLDKNIFSLETDQPVLFKLITEFSKVYRVRLMIYELCSTDWAFNKLLVWDESLKTKTLSFFDDEPDRWSKTKELFDRELARGTNDEPVDTW

Secondary structure (DSSP, 8-state):
------HHHHHHHHHHHEEEEEPPTTT-HHHHHHHHHHHHHHTT-------PPPHHHHHHTTTTEEEP--HHHHTTS--GGGTTTS-----------HHHHHHHHHHHTTSTTTGGGHHHHHHHHHHH-HHHHHHHHHHHHHHHHHHHHHHHHTSHHHHHHHHHHHHHHHHS---S-TT-HHHHHHHHHHHHHHHHHTTSSS-----

Solvent-accessible surface area (backbone atoms only — not comparable to full-atom values): 12283 Å² total; per-residue (Å²): 129,87,78,87,79,56,71,65,59,51,52,54,46,45,74,34,36,51,41,96,47,68,37,57,64,84,60,21,52,69,50,39,54,49,52,47,49,53,52,27,62,77,68,72,48,85,74,74,91,73,71,72,60,50,70,70,50,65,73,65,46,66,55,50,24,33,59,33,82,46,70,74,26,50,71,74,49,84,74,47,76,48,65,88,77,78,62,96,62,85,73,72,93,76,83,72,57,69,35,42,55,51,28,40,43,70,64,41,44,90,43,70,52,29,64,86,38,39,75,60,49,51,52,46,28,51,73,76,35,49,69,62,34,51,51,27,58,41,47,13,36,42,44,47,50,48,47,51,46,50,57,49,60,70,31,71,68,49,40,52,52,53,49,53,51,54,53,54,52,79,72,46,90,73,91,81,59,97,77,45,70,68,56,54,54,50,56,49,50,51,52,56,49,59,61,50,55,75,69,71,74,61,79,79,81,84,125